Protein AF-A0A812ANA1-F1 (afdb_monomer_lite)

Radius of gyration: 35.59 Å; chains: 1; bounding box: 91×87×82 Å

Structure (mmCIF, N/CA/C/O backbone):
data_AF-A0A812ANA1-F1
#
_entry.id   AF-A0A812ANA1-F1
#
loop_
_atom_site.group_PDB
_atom_site.id
_atom_site.type_symbol
_atom_site.label_atom_id
_atom_site.label_alt_id
_atom_site.label_comp_id
_atom_site.label_asym_id
_atom_site.label_entity_id
_atom_site.label_seq_id
_atom_site.pdbx_PDB_ins_code
_atom_site.Cartn_x
_atom_site.Cartn_y
_atom_site.Cartn_z
_atom_site.occupancy
_atom_site.B_iso_or_equiv
_atom_site.auth_seq_id
_atom_site.auth_comp_id
_atom_site.auth_asym_id
_atom_site.auth_atom_id
_atom_site.pdbx_PDB_model_num
ATOM 1 N N . MET A 1 1 ? 6.387 -40.005 2.048 1.00 35.38 1 MET A N 1
ATOM 2 C CA . MET A 1 1 ? 7.205 -39.605 0.884 1.00 35.38 1 MET A CA 1
ATOM 3 C C . MET A 1 1 ? 6.317 -39.687 -0.343 1.00 35.38 1 MET A C 1
ATOM 5 O O . MET A 1 1 ? 5.895 -40.778 -0.690 1.00 35.38 1 MET A O 1
ATOM 9 N N . GLY A 1 2 ? 5.954 -38.551 -0.927 1.00 28.44 2 GLY A N 1
ATOM 10 C CA . GLY A 1 2 ? 5.079 -38.482 -2.096 1.00 28.44 2 GLY A CA 1
ATOM 11 C C . GLY A 1 2 ? 5.160 -37.073 -2.657 1.00 28.44 2 GLY A C 1
ATOM 12 O O . GLY A 1 2 ? 4.679 -36.137 -2.029 1.00 28.44 2 GLY A O 1
ATOM 13 N N . PHE A 1 3 ? 5.896 -36.936 -3.756 1.00 30.42 3 PHE A N 1
ATOM 14 C CA . PHE A 1 3 ? 6.252 -35.674 -4.390 1.00 30.42 3 PHE A CA 1
ATOM 15 C C . PHE A 1 3 ? 5.109 -35.114 -5.246 1.00 30.42 3 PHE A C 1
ATOM 17 O O . PHE A 1 3 ? 4.406 -35.847 -5.938 1.00 30.42 3 PHE A O 1
ATOM 24 N N . ASN A 1 4 ? 5.011 -33.787 -5.199 1.00 29.66 4 ASN A N 1
ATOM 25 C CA . ASN A 1 4 ? 4.239 -32.888 -6.055 1.00 29.66 4 ASN A CA 1
ATOM 26 C C . ASN A 1 4 ? 4.590 -33.031 -7.549 1.00 29.66 4 ASN A C 1
ATOM 28 O O . ASN A 1 4 ? 5.766 -33.202 -7.881 1.00 29.66 4 ASN A O 1
ATOM 32 N N . PRO A 1 5 ? 3.629 -32.742 -8.441 1.00 32.88 5 PRO A N 1
ATOM 33 C CA . PRO A 1 5 ? 3.958 -31.987 -9.645 1.00 32.88 5 PRO A CA 1
ATOM 34 C C . PRO A 1 5 ? 2.943 -30.864 -9.898 1.00 32.88 5 PRO A C 1
ATOM 36 O O . PRO A 1 5 ? 1.753 -31.123 -9.918 1.00 32.88 5 PRO A O 1
ATOM 39 N N . PHE A 1 6 ? 3.421 -29.633 -10.101 1.00 27.23 6 PHE A N 1
ATOM 40 C CA . PHE A 1 6 ? 2.981 -28.686 -11.142 1.00 27.23 6 PHE A CA 1
ATOM 41 C C . PHE A 1 6 ? 3.749 -27.366 -10.949 1.00 27.23 6 PHE A C 1
ATOM 43 O O . PHE A 1 6 ? 3.364 -26.493 -10.182 1.00 27.23 6 PHE A O 1
ATOM 50 N N . SER A 1 7 ? 4.869 -27.233 -11.660 1.00 27.91 7 SER A N 1
ATOM 51 C CA . SER A 1 7 ? 5.494 -25.946 -11.970 1.00 27.91 7 SER A CA 1
ATOM 52 C C . SER A 1 7 ? 5.917 -26.005 -13.432 1.00 27.91 7 SER A C 1
ATOM 54 O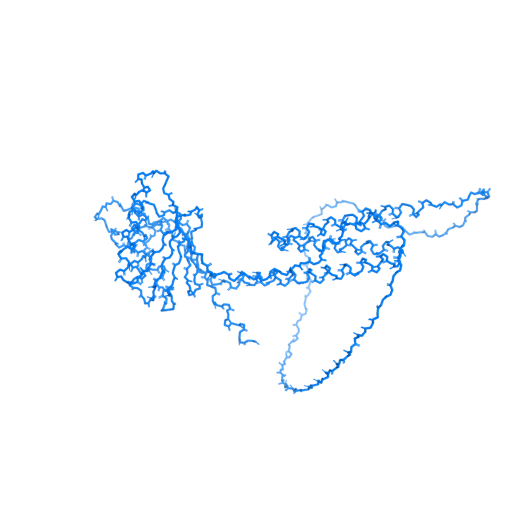 O . SER A 1 7 ? 6.816 -26.759 -13.806 1.00 27.91 7 SER A O 1
ATOM 56 N N . VAL A 1 8 ? 5.192 -25.274 -14.275 1.00 31.14 8 VAL A N 1
ATOM 57 C CA . VAL A 1 8 ? 5.532 -25.076 -15.683 1.00 31.14 8 VAL A CA 1
ATOM 58 C C . VAL A 1 8 ? 6.398 -23.823 -15.745 1.00 31.14 8 VAL A C 1
ATOM 60 O O . VAL A 1 8 ? 5.899 -22.705 -15.663 1.00 31.14 8 VAL A O 1
ATOM 63 N N . ALA A 1 9 ? 7.710 -24.022 -15.853 1.00 29.41 9 ALA A N 1
ATOM 64 C CA . ALA A 1 9 ? 8.669 -22.963 -16.138 1.00 29.41 9 ALA A CA 1
ATOM 65 C C . ALA A 1 9 ? 8.667 -22.626 -17.645 1.00 29.41 9 ALA A C 1
ATOM 67 O O . ALA A 1 9 ? 8.554 -23.536 -18.475 1.00 29.41 9 ALA A O 1
ATOM 68 N N . PRO A 1 10 ? 8.838 -21.350 -18.037 1.00 28.05 10 PRO A N 1
ATOM 69 C CA . PRO A 1 10 ? 9.041 -20.990 -19.432 1.00 28.05 10 PRO A CA 1
ATOM 70 C C . PRO A 1 10 ? 10.411 -21.494 -19.912 1.00 28.05 10 PRO A C 1
ATOM 72 O O . PRO A 1 10 ? 11.425 -21.363 -19.226 1.00 28.05 10 PRO A O 1
ATOM 75 N N . ARG A 1 11 ? 10.430 -22.094 -21.109 1.00 25.44 11 ARG A N 1
ATOM 76 C CA . ARG A 1 11 ? 11.636 -22.601 -21.776 1.00 25.44 11 ARG A CA 1
ATOM 77 C C . ARG A 1 11 ? 12.679 -21.494 -21.923 1.00 25.44 11 ARG A C 1
ATOM 79 O O . ARG A 1 11 ? 12.514 -20.581 -22.726 1.00 25.44 11 ARG A O 1
ATOM 86 N N . ILE A 1 12 ? 13.790 -21.656 -21.215 1.00 30.31 12 ILE A N 1
ATOM 87 C CA . ILE A 1 12 ? 15.050 -20.970 -21.490 1.00 30.31 12 ILE A CA 1
ATOM 88 C C . ILE A 1 12 ? 15.515 -21.424 -22.880 1.00 30.31 12 ILE A C 1
ATOM 90 O O . ILE A 1 12 ? 15.902 -22.580 -23.074 1.00 30.31 12 ILE A O 1
ATOM 94 N N . LEU A 1 13 ? 15.447 -20.526 -23.862 1.00 28.73 13 LEU A N 1
ATOM 95 C CA . LEU A 1 13 ? 16.159 -20.681 -25.127 1.00 28.73 13 LEU A CA 1
ATOM 96 C C . LEU A 1 13 ? 17.659 -20.677 -24.809 1.00 28.73 13 LEU A C 1
ATOM 98 O O . LEU A 1 13 ? 18.222 -19.654 -24.429 1.00 28.73 13 LEU A O 1
ATOM 102 N N . LYS A 1 14 ? 18.304 -21.842 -24.921 1.00 29.64 14 LYS A N 1
ATOM 103 C CA . LYS A 1 14 ? 19.765 -21.957 -24.852 1.00 29.64 14 LYS A CA 1
ATOM 104 C C . LYS A 1 14 ? 20.370 -21.127 -25.993 1.00 29.64 14 LYS A C 1
ATOM 106 O O . LYS A 1 14 ? 20.174 -21.458 -27.160 1.00 29.64 14 LYS A O 1
ATOM 111 N N . HIS A 1 15 ? 21.082 -20.054 -25.653 1.00 29.09 15 HIS A N 1
ATOM 112 C CA . HIS A 1 15 ? 21.811 -19.215 -26.606 1.00 29.09 15 HIS A CA 1
ATOM 113 C C . HIS A 1 15 ? 23.075 -19.931 -27.130 1.00 29.09 15 HIS A C 1
ATOM 115 O O . HIS A 1 15 ? 23.869 -20.414 -26.323 1.00 29.09 15 HIS A O 1
ATOM 121 N N . PRO A 1 16 ? 23.335 -19.950 -28.451 1.00 31.27 16 PRO A N 1
ATOM 122 C CA . PRO A 1 16 ? 24.547 -20.522 -29.048 1.00 31.27 16 PRO A CA 1
ATOM 123 C C . PRO A 1 16 ? 25.711 -19.505 -29.149 1.00 31.27 16 PRO A C 1
ATOM 125 O O . PRO A 1 16 ? 26.361 -19.413 -30.184 1.00 31.27 16 PRO A O 1
ATOM 128 N N . PHE A 1 17 ? 25.973 -18.700 -28.109 1.00 37.22 17 PHE A N 1
ATOM 129 C CA . PHE A 1 17 ? 26.864 -17.520 -28.209 1.00 37.22 17 PHE A CA 1
ATOM 130 C C . PHE A 1 17 ? 28.170 -17.574 -27.390 1.00 37.22 17 PHE A C 1
ATOM 132 O O . PHE A 1 17 ? 28.891 -16.582 -27.320 1.00 37.22 17 PHE A O 1
ATOM 139 N N . LEU A 1 18 ? 28.544 -18.736 -26.845 1.00 30.94 18 LEU A N 1
ATOM 140 C CA . LEU A 1 18 ? 29.802 -18.924 -26.098 1.00 30.94 18 LEU A CA 1
ATOM 141 C C . LEU A 1 18 ? 31.062 -19.125 -26.973 1.00 30.94 18 LEU A C 1
ATOM 143 O O . LEU A 1 18 ? 32.158 -19.243 -26.438 1.00 30.94 18 LEU A O 1
ATOM 147 N N . HIS A 1 19 ? 30.951 -19.101 -28.305 1.00 31.69 19 HIS A N 1
ATOM 148 C CA . HIS A 1 19 ? 32.075 -19.398 -29.212 1.00 31.69 19 HIS A CA 1
ATOM 149 C C . HIS A 1 19 ? 33.119 -18.276 -29.385 1.00 31.69 19 HIS A C 1
ATOM 151 O O . HIS A 1 19 ? 34.098 -18.457 -30.097 1.00 31.69 19 HIS A O 1
ATOM 157 N N . PHE A 1 20 ? 32.962 -17.116 -28.742 1.00 36.59 20 PHE A N 1
ATOM 158 C CA . PHE A 1 20 ? 33.882 -15.989 -28.955 1.00 36.59 20 PHE A CA 1
ATOM 159 C C . PHE A 1 20 ? 35.228 -16.108 -28.208 1.00 36.59 20 PHE A C 1
ATOM 161 O O . PHE A 1 20 ? 36.161 -15.381 -28.531 1.00 36.59 20 PHE A O 1
ATOM 168 N N . VAL A 1 21 ? 35.363 -16.984 -27.204 1.00 35.91 21 VAL A N 1
ATOM 169 C CA . VAL A 1 21 ? 36.565 -16.992 -26.339 1.00 35.91 21 VAL A CA 1
ATOM 170 C C . VAL A 1 21 ? 37.637 -17.998 -26.785 1.00 35.91 21 VAL A C 1
ATOM 172 O O . VAL A 1 21 ? 38.811 -17.773 -26.507 1.00 35.91 21 VAL A O 1
ATOM 175 N N . GLU A 1 22 ? 37.290 -19.053 -27.527 1.00 31.56 22 GLU A N 1
ATOM 176 C CA . GLU A 1 22 ? 38.250 -20.124 -27.862 1.00 31.56 22 GLU A CA 1
ATOM 177 C C . GLU A 1 22 ? 38.934 -19.976 -29.238 1.00 31.56 22 GLU A C 1
ATOM 179 O O . GLU A 1 22 ? 40.073 -20.421 -29.402 1.00 31.56 22 GLU A O 1
ATOM 184 N N . ASP A 1 23 ? 38.331 -19.267 -30.200 1.00 29.80 23 ASP A N 1
ATOM 185 C CA . ASP A 1 23 ? 38.811 -19.233 -31.598 1.00 29.80 23 ASP A CA 1
ATOM 186 C C . ASP A 1 23 ? 40.059 -18.360 -31.850 1.00 29.80 23 ASP A C 1
ATOM 188 O O . ASP A 1 23 ? 40.631 -18.385 -32.940 1.00 29.80 23 ASP A O 1
ATOM 192 N N . LEU A 1 24 ? 40.545 -17.612 -30.855 1.00 35.28 24 LEU A N 1
ATOM 193 C CA . LEU A 1 24 ? 41.748 -16.773 -30.994 1.00 35.28 24 LEU A CA 1
ATOM 194 C C . LEU A 1 24 ? 43.068 -17.512 -30.700 1.00 35.28 24 LEU A C 1
ATOM 196 O O . LEU A 1 24 ? 44.133 -16.917 -30.861 1.00 35.28 24 LEU A O 1
ATOM 200 N N . SER A 1 25 ? 43.034 -18.787 -30.286 1.00 32.22 25 SER A N 1
ATOM 201 C CA . SER A 1 25 ? 44.242 -19.508 -29.832 1.00 32.22 25 SER A CA 1
ATOM 202 C C . SER A 1 25 ? 44.665 -20.730 -30.659 1.00 32.22 25 SER A C 1
ATOM 204 O O . SER A 1 25 ? 45.761 -21.244 -30.439 1.00 32.22 25 SER A O 1
ATOM 206 N N . SER A 1 26 ? 43.883 -21.185 -31.645 1.00 31.34 26 SER A N 1
ATOM 207 C CA . SER A 1 26 ? 44.196 -22.431 -32.360 1.00 31.34 26 SER A CA 1
ATOM 208 C C . SER A 1 26 ? 44.000 -22.332 -33.873 1.00 31.34 26 SER A C 1
ATOM 210 O O . SER A 1 26 ? 42.934 -22.614 -34.407 1.00 31.34 26 SER A O 1
ATOM 212 N N . VAL A 1 27 ? 45.076 -21.994 -34.590 1.00 30.59 27 VAL A N 1
ATOM 213 C CA . VAL A 1 27 ? 45.244 -22.392 -35.995 1.00 30.59 27 VAL A CA 1
ATOM 214 C C . VAL A 1 27 ? 46.630 -23.014 -36.153 1.00 30.59 27 VAL A C 1
ATOM 216 O O . VAL A 1 27 ? 47.613 -22.350 -36.480 1.00 30.59 27 VAL A O 1
ATOM 219 N N . ARG A 1 28 ? 46.710 -24.327 -35.921 1.00 27.20 28 ARG A N 1
ATOM 220 C CA . ARG A 1 28 ? 47.729 -25.198 -36.517 1.00 27.20 28 ARG A CA 1
ATOM 221 C C . ARG A 1 28 ? 47.051 -26.450 -37.081 1.00 27.20 28 ARG A C 1
ATOM 223 O O . ARG A 1 28 ? 46.508 -27.255 -36.338 1.00 27.20 28 ARG A O 1
ATOM 230 N N . SER A 1 29 ? 47.211 -26.618 -38.395 1.00 25.42 29 SER A N 1
ATOM 231 C CA . SER A 1 29 ? 46.977 -27.814 -39.227 1.00 25.42 29 SER A CA 1
ATOM 232 C C . SER A 1 29 ? 45.539 -28.190 -39.637 1.00 25.42 29 SER A C 1
ATOM 234 O O . SER A 1 29 ? 44.576 -28.025 -38.901 1.00 25.42 29 SER A O 1
ATOM 236 N N . LEU A 1 30 ? 45.456 -28.646 -40.896 1.00 25.02 30 LEU A N 1
ATOM 237 C CA . LEU A 1 30 ? 44.294 -28.921 -41.754 1.00 25.02 30 LEU A CA 1
ATOM 238 C C . LEU A 1 30 ? 43.578 -30.253 -41.453 1.00 25.02 30 LEU A C 1
ATOM 240 O O . LEU A 1 30 ? 44.234 -31.216 -41.076 1.00 25.02 30 LEU A O 1
ATOM 244 N N . SER A 1 31 ? 42.302 -30.373 -41.849 1.00 21.52 31 SER A N 1
ATOM 245 C CA . SER A 1 31 ? 41.834 -31.458 -42.746 1.00 21.52 31 SER A CA 1
ATOM 246 C C . SER A 1 31 ? 40.427 -31.186 -43.318 1.00 21.52 31 SER A C 1
ATOM 248 O O . SER A 1 31 ? 39.591 -30.556 -42.677 1.00 21.52 31 SER A O 1
ATOM 250 N N . LEU A 1 32 ? 40.209 -31.625 -44.566 1.00 23.91 32 LEU A N 1
ATOM 251 C CA . LEU A 1 32 ? 38.959 -31.554 -45.340 1.00 23.91 32 LEU A CA 1
ATOM 252 C C . LEU A 1 32 ? 37.955 -32.647 -44.929 1.00 23.91 32 LEU A C 1
ATOM 254 O O . LEU A 1 32 ? 38.359 -33.780 -44.688 1.00 23.91 32 LEU A O 1
ATOM 258 N N . SER A 1 33 ? 36.652 -32.375 -45.076 1.00 21.59 33 SER A N 1
ATOM 259 C CA . SER A 1 33 ? 35.699 -33.327 -45.684 1.00 21.59 33 SER A CA 1
ATOM 260 C C . SER A 1 33 ? 34.400 -32.637 -46.138 1.00 21.59 33 SER A C 1
ATOM 262 O O . SER A 1 33 ? 33.913 -31.707 -45.500 1.00 21.59 33 SER A O 1
ATOM 264 N N . PHE A 1 34 ? 33.888 -33.076 -47.292 1.00 24.91 34 PHE A N 1
ATOM 265 C CA . PHE A 1 34 ? 32.614 -32.691 -47.915 1.00 24.91 34 PHE A CA 1
ATOM 266 C C . PHE A 1 34 ? 31.455 -33.531 -47.354 1.00 24.91 34 PHE A C 1
ATOM 268 O O . PHE A 1 34 ? 31.701 -34.679 -47.003 1.00 24.91 34 PHE A O 1
ATOM 275 N N . PHE A 1 35 ? 30.211 -33.028 -47.384 1.00 23.17 35 PHE A N 1
ATOM 276 C CA . PHE A 1 35 ? 29.024 -33.750 -47.891 1.00 23.17 35 PHE A CA 1
ATOM 277 C C . PHE A 1 35 ? 27.806 -32.807 -48.020 1.00 23.17 35 PHE A C 1
ATOM 279 O O . PHE A 1 35 ? 27.835 -31.670 -47.557 1.00 23.17 35 PHE A O 1
ATOM 286 N N . THR A 1 36 ? 26.791 -33.269 -48.744 1.00 24.94 36 THR A N 1
ATOM 287 C CA . THR A 1 36 ? 25.934 -32.527 -49.677 1.00 24.94 36 THR A CA 1
ATOM 288 C C . THR A 1 36 ? 24.492 -32.235 -49.210 1.00 24.94 36 THR A C 1
ATOM 290 O O . THR A 1 36 ? 23.959 -32.891 -48.324 1.00 24.94 36 THR A O 1
ATOM 293 N N . ASP A 1 37 ? 23.880 -31.289 -49.938 1.00 23.36 37 ASP A N 1
ATOM 294 C CA . ASP A 1 37 ? 22.487 -31.205 -50.422 1.00 23.36 37 ASP A CA 1
ATOM 295 C C . ASP A 1 37 ? 21.278 -30.696 -49.600 1.00 23.36 37 ASP A C 1
ATOM 297 O O . ASP A 1 37 ? 20.881 -31.209 -48.558 1.00 23.36 37 ASP A O 1
ATOM 301 N N . SER A 1 38 ? 20.568 -29.803 -50.315 1.00 25.70 38 SER A N 1
ATOM 302 C CA . SER A 1 38 ? 19.112 -29.598 -50.436 1.00 25.70 38 SER A CA 1
ATOM 303 C C . SE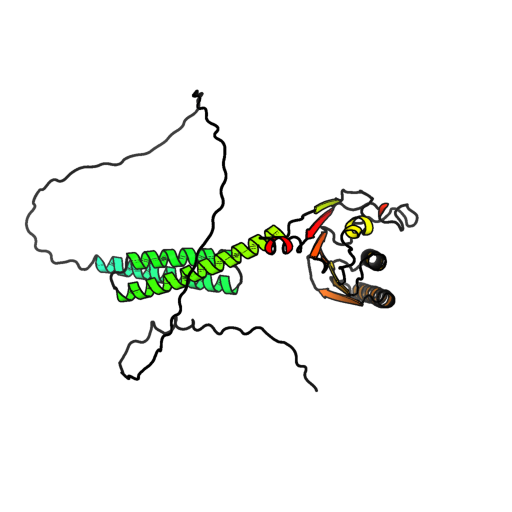R A 1 38 ? 18.421 -28.506 -49.595 1.00 25.70 38 SER A C 1
ATOM 305 O O . SER A 1 38 ? 18.104 -28.664 -48.421 1.00 25.70 38 SER A O 1
ATOM 307 N N . LEU A 1 39 ? 18.073 -27.404 -50.276 1.00 23.67 39 LEU A N 1
ATOM 308 C CA . LEU A 1 39 ? 16.955 -26.515 -49.942 1.00 23.67 39 LEU A CA 1
ATOM 309 C C . LEU A 1 39 ? 15.976 -26.508 -51.126 1.00 23.67 39 LEU A C 1
ATOM 311 O O . LEU A 1 39 ? 16.365 -26.186 -52.248 1.00 23.67 39 LEU A O 1
ATOM 315 N N . SER A 1 40 ? 14.704 -26.813 -50.866 1.00 25.84 40 SER A N 1
ATOM 316 C CA . SER A 1 40 ? 13.586 -26.569 -51.783 1.00 25.84 40 SER A CA 1
ATOM 317 C C . SER A 1 40 ? 12.829 -25.299 -51.383 1.00 25.84 40 SER A C 1
ATOM 319 O O . SER A 1 40 ? 12.412 -25.154 -50.234 1.00 25.84 40 SER A O 1
ATOM 321 N N . LEU A 1 41 ? 12.640 -24.403 -52.357 1.00 25.17 41 LEU A N 1
ATOM 322 C CA . LEU A 1 41 ? 11.787 -23.211 -52.313 1.00 25.17 41 LEU A CA 1
ATOM 323 C C . LEU A 1 41 ? 10.290 -23.555 -52.178 1.00 25.17 41 LEU A C 1
ATOM 325 O O . LEU A 1 41 ? 9.840 -24.559 -52.722 1.00 25.17 41 LEU A O 1
ATOM 329 N N . SER A 1 42 ? 9.492 -22.615 -51.654 1.00 25.17 42 SER A N 1
ATOM 330 C CA . SER A 1 42 ? 8.282 -22.158 -52.366 1.00 25.17 42 SER A CA 1
ATOM 331 C C . SER A 1 42 ? 7.827 -20.756 -51.925 1.00 25.17 42 SER A C 1
ATOM 333 O O . SER A 1 42 ? 7.872 -20.394 -50.752 1.00 25.17 42 SER A O 1
ATOM 335 N N . LEU A 1 43 ? 7.457 -19.969 -52.941 1.00 25.42 43 LEU A N 1
ATOM 336 C CA . LEU A 1 43 ? 6.865 -18.628 -52.944 1.00 25.42 43 LEU A CA 1
ATOM 337 C C . LEU A 1 43 ? 5.342 -18.683 -52.715 1.00 25.42 43 LEU A C 1
ATOM 339 O O . LEU A 1 43 ? 4.707 -19.621 -53.182 1.00 25.42 43 LEU A O 1
ATOM 343 N N . SER A 1 44 ? 4.762 -17.575 -52.233 1.00 25.38 44 SER A N 1
ATOM 344 C CA . SER A 1 44 ? 3.526 -16.955 -52.781 1.00 25.38 44 SER A CA 1
ATOM 345 C C . SER A 1 44 ? 3.284 -15.610 -52.068 1.00 25.38 44 SER A C 1
ATOM 347 O O . SER A 1 44 ? 3.197 -15.598 -50.844 1.00 25.38 44 SER A O 1
ATOM 349 N N . LEU A 1 45 ? 3.445 -14.431 -52.686 1.00 23.95 45 LEU A N 1
ATOM 350 C CA . LEU A 1 45 ? 2.578 -13.696 -53.637 1.00 23.95 45 LEU A CA 1
ATOM 351 C C . LEU A 1 45 ? 1.146 -13.384 -53.160 1.00 23.95 45 LEU A C 1
ATOM 353 O O . LEU A 1 45 ? 0.362 -14.306 -52.996 1.00 23.95 45 LEU A O 1
ATOM 357 N N . SER A 1 46 ? 0.837 -12.075 -53.084 1.00 27.28 46 SER A N 1
ATOM 358 C CA . SER A 1 46 ? -0.298 -11.330 -53.703 1.00 27.28 46 SER A CA 1
ATOM 359 C C . SER A 1 46 ? -0.809 -10.219 -52.761 1.00 27.28 46 SER A C 1
ATOM 361 O O . SER A 1 46 ? -1.115 -10.511 -51.611 1.00 27.28 46 SER A O 1
ATOM 363 N N . LEU A 1 47 ? -0.688 -8.926 -53.123 1.00 24.62 47 LEU A N 1
ATOM 364 C CA . LEU A 1 47 ? -1.721 -8.058 -53.757 1.00 24.62 47 LEU A CA 1
ATOM 365 C C . LEU A 1 47 ? -3.035 -7.997 -52.937 1.00 24.62 47 LEU A C 1
ATOM 367 O O . LEU A 1 47 ? -3.544 -9.034 -52.553 1.00 24.62 47 LEU A O 1
ATOM 371 N N . SER A 1 48 ? -3.655 -6.851 -52.626 1.00 27.73 48 SER A N 1
ATOM 372 C CA . SER A 1 48 ? -4.005 -5.716 -53.497 1.00 27.73 48 SER A CA 1
ATOM 373 C C . SER A 1 48 ? -4.653 -4.550 -52.709 1.00 27.73 48 SER A C 1
ATOM 375 O O . SER A 1 48 ? -5.199 -4.787 -51.638 1.00 27.73 48 SER A O 1
ATOM 377 N N . LEU A 1 49 ? -4.595 -3.337 -53.298 1.00 24.27 49 LEU A N 1
ATOM 378 C CA . LEU A 1 49 ? -5.618 -2.263 -53.454 1.00 24.27 49 LEU A CA 1
ATOM 379 C C . LEU A 1 49 ? -6.856 -2.265 -52.515 1.00 24.27 49 LEU A C 1
ATOM 381 O O . LEU A 1 49 ? -7.424 -3.312 -52.262 1.00 24.27 49 LEU A O 1
ATOM 385 N N . SER A 1 50 ? -7.487 -1.167 -52.080 1.00 27.02 50 SER A N 1
ATOM 386 C CA . SER A 1 50 ? -7.529 0.266 -52.443 1.00 27.02 50 SER A CA 1
ATOM 387 C C . SER A 1 50 ? -8.729 0.883 -51.687 1.00 27.02 50 SER A C 1
ATOM 389 O O . SER A 1 50 ? -9.714 0.168 -51.539 1.00 27.02 50 SER A O 1
ATOM 391 N N . LEU A 1 51 ? -8.716 2.166 -51.293 1.00 24.44 51 LEU A N 1
ATOM 392 C CA . LEU A 1 51 ? -9.710 3.202 -51.674 1.00 24.44 51 LEU A CA 1
ATOM 393 C C . LEU A 1 51 ? -9.598 4.484 -50.818 1.00 24.44 51 LEU A C 1
ATOM 395 O O . LEU A 1 51 ? -9.428 4.463 -49.606 1.00 24.44 51 LEU A O 1
ATOM 399 N N . SER A 1 52 ? -9.751 5.584 -51.547 1.00 28.45 52 SER A N 1
ATOM 400 C CA . SER A 1 52 ? -9.980 7.000 -51.230 1.00 28.45 52 SER A CA 1
ATOM 401 C C . SER A 1 52 ? -10.970 7.351 -50.108 1.00 28.45 52 SER A C 1
ATOM 403 O O . SER A 1 52 ? -11.967 6.656 -49.963 1.00 28.45 52 SER A O 1
ATOM 405 N N . LEU A 1 53 ? -10.818 8.545 -49.505 1.00 24.08 53 LEU A N 1
ATOM 406 C CA . LEU A 1 53 ? -11.828 9.626 -49.542 1.00 24.08 53 LEU A CA 1
ATOM 407 C C . LEU A 1 53 ? -11.242 10.992 -49.099 1.00 24.08 53 LEU A C 1
ATOM 409 O O . LEU A 1 53 ? -10.210 11.060 -48.439 1.00 24.08 53 LEU A O 1
ATOM 413 N N . SER A 1 54 ? -11.893 12.068 -49.541 1.00 25.77 54 SER A N 1
ATOM 414 C CA . SER A 1 54 ? -11.465 13.474 -49.593 1.00 25.77 54 SER A CA 1
ATOM 415 C C . SER A 1 54 ? -12.106 14.385 -48.525 1.00 25.77 54 SER A C 1
ATOM 417 O O . SER A 1 54 ? -13.099 13.997 -47.921 1.00 25.77 54 SER A O 1
ATOM 419 N N . LEU A 1 55 ? -11.546 15.601 -48.348 1.00 25.95 55 LEU A N 1
ATOM 420 C CA . LEU A 1 55 ? -12.156 16.961 -48.207 1.00 25.95 55 LEU A CA 1
ATOM 421 C C . LEU A 1 55 ? -11.164 17.888 -47.438 1.00 25.95 55 LEU A C 1
ATOM 423 O O . LEU A 1 55 ? -10.666 17.497 -46.392 1.00 25.95 55 LEU A O 1
ATOM 427 N N . SER A 1 56 ? -10.651 19.002 -48.002 1.00 25.94 56 SER A N 1
ATOM 428 C CA . SER A 1 56 ? -11.200 20.391 -47.994 1.00 25.94 56 SER A CA 1
ATOM 429 C C . SER A 1 56 ? -11.341 20.964 -46.560 1.00 25.94 56 SER A C 1
ATOM 431 O O . SER A 1 56 ? -11.986 20.314 -45.755 1.00 25.94 56 SER A O 1
ATOM 433 N N . THR A 1 57 ? -10.836 22.125 -46.109 1.00 27.41 57 THR A N 1
ATOM 434 C CA . THR A 1 57 ? -10.530 23.448 -46.701 1.00 27.41 57 THR A CA 1
ATOM 435 C C . THR A 1 57 ? -9.793 24.344 -45.673 1.00 27.41 57 THR A C 1
ATOM 437 O O . THR A 1 57 ? -9.906 24.114 -44.474 1.00 27.41 57 THR A O 1
ATOM 440 N N . HIS A 1 58 ? -9.197 25.438 -46.179 1.00 26.73 58 HIS A N 1
ATOM 441 C CA . HIS A 1 58 ? -8.962 26.773 -45.576 1.00 26.73 58 HIS A CA 1
ATOM 442 C C . HIS A 1 58 ? -7.525 27.233 -45.263 1.00 26.73 58 HIS A C 1
ATOM 444 O O . HIS A 1 58 ? -6.807 26.710 -44.419 1.00 26.73 58 HIS A O 1
ATOM 450 N N . SER A 1 59 ? -7.171 28.306 -45.981 1.00 25.61 59 SER A N 1
ATOM 451 C CA . SER A 1 59 ? -6.021 29.193 -45.847 1.00 25.61 59 SER A CA 1
ATOM 452 C C . SER A 1 59 ? -6.135 30.105 -44.631 1.00 25.61 59 SER A C 1
ATOM 454 O O . SER A 1 59 ? -7.234 30.580 -44.361 1.00 25.61 59 SER A O 1
ATOM 456 N N . LEU A 1 60 ? -5.002 30.509 -44.054 1.00 24.31 60 LEU A N 1
ATOM 457 C CA . LEU A 1 60 ? -4.826 31.825 -43.431 1.00 24.31 60 LEU A CA 1
ATOM 458 C C . LEU A 1 60 ? -3.351 32.252 -43.559 1.00 24.31 60 LEU A C 1
ATOM 460 O O . LEU A 1 60 ? -2.434 31.495 -43.254 1.00 24.31 60 LEU A O 1
ATOM 464 N N . THR A 1 61 ? -3.154 33.464 -44.068 1.00 25.47 61 THR A N 1
ATOM 465 C CA . THR A 1 61 ? -1.879 34.153 -44.330 1.00 25.47 61 THR A CA 1
ATOM 466 C C . THR A 1 61 ? -1.651 35.319 -43.359 1.00 25.47 61 THR A C 1
ATOM 468 O O . THR A 1 61 ? -2.623 35.864 -42.842 1.00 25.47 61 THR A O 1
ATOM 471 N N . LEU A 1 62 ? -0.385 35.784 -43.309 1.00 23.06 62 LEU A N 1
ATOM 472 C CA . LEU A 1 62 ? 0.178 37.045 -42.754 1.00 23.06 62 LEU A CA 1
ATOM 473 C C . LEU A 1 62 ? 0.597 36.973 -41.265 1.00 23.06 62 LEU A C 1
ATOM 475 O O . LEU A 1 62 ? -0.077 36.343 -40.470 1.00 23.06 62 LEU A O 1
ATOM 479 N N . ARG A 1 63 ? 1.689 37.595 -40.785 1.00 23.62 63 ARG A N 1
ATOM 480 C CA . ARG A 1 63 ? 2.495 38.733 -41.274 1.00 23.62 63 ARG A CA 1
ATOM 481 C C . ARG A 1 63 ? 3.831 38.797 -40.502 1.00 23.62 63 ARG A C 1
ATOM 483 O O . ARG A 1 63 ? 3.853 38.490 -39.315 1.00 23.62 63 ARG A O 1
ATOM 490 N N . MET A 1 64 ? 4.906 39.274 -41.137 1.00 25.17 64 MET A N 1
ATOM 491 C CA . MET A 1 64 ? 6.126 39.747 -40.459 1.00 25.17 64 MET A CA 1
ATOM 492 C C . MET A 1 64 ? 5.994 41.216 -40.029 1.00 25.17 64 MET A C 1
ATOM 494 O O . MET A 1 64 ? 5.395 42.004 -40.758 1.00 25.17 64 MET A O 1
ATOM 498 N N . HIS A 1 65 ? 6.640 41.588 -38.918 1.00 26.73 65 HIS A N 1
ATOM 499 C CA . HIS A 1 65 ? 7.149 42.941 -38.660 1.00 26.73 65 HIS A CA 1
ATOM 500 C C . HIS A 1 65 ? 8.422 42.896 -37.793 1.00 26.73 65 HIS A C 1
ATOM 502 O O . HIS A 1 65 ? 8.697 41.922 -37.099 1.00 26.73 65 HIS A O 1
ATOM 508 N N . SER A 1 66 ? 9.218 43.951 -37.926 1.00 25.05 66 SER A N 1
ATOM 509 C CA . SER A 1 66 ? 10.655 44.091 -37.680 1.00 25.05 66 SER A CA 1
ATOM 510 C C . SER A 1 66 ? 11.042 44.842 -36.390 1.00 25.05 66 SER A C 1
ATOM 512 O O . SER A 1 66 ? 10.354 45.788 -36.031 1.00 25.05 66 SER A O 1
ATOM 514 N N . LEU A 1 67 ? 12.229 44.496 -35.853 1.00 25.34 67 LEU A N 1
ATOM 515 C CA . LEU A 1 67 ? 13.302 45.326 -35.237 1.00 25.34 67 LEU A CA 1
ATOM 516 C C . LEU A 1 67 ? 13.015 46.262 -34.032 1.00 25.34 67 LEU A C 1
ATOM 518 O O . LEU A 1 67 ? 12.320 47.254 -34.189 1.00 25.34 67 LEU A O 1
ATOM 522 N N . SER A 1 68 ? 13.747 46.085 -32.911 1.00 25.52 68 SER A N 1
ATOM 523 C CA . SER A 1 68 ? 14.916 46.929 -32.528 1.00 25.52 68 SER A CA 1
ATOM 524 C C . SER A 1 68 ? 15.562 46.549 -31.171 1.00 25.52 68 SER A C 1
ATOM 526 O O . SER A 1 68 ? 14.875 46.136 -30.243 1.00 25.52 68 SER A O 1
ATOM 528 N N . LEU A 1 69 ? 16.889 46.742 -31.102 1.00 24.84 69 LEU A N 1
ATOM 529 C CA . LEU A 1 69 ? 17.886 46.544 -30.028 1.00 24.84 69 LEU A CA 1
ATOM 530 C C . LEU A 1 69 ? 17.692 47.384 -28.746 1.00 24.84 69 LEU A C 1
ATOM 532 O O . LEU A 1 69 ? 17.239 48.511 -28.885 1.00 24.84 69 LEU A O 1
ATOM 536 N N . ILE A 1 70 ? 18.267 46.933 -27.603 1.00 26.42 70 ILE A N 1
ATOM 537 C CA . ILE A 1 70 ? 19.266 47.671 -26.768 1.00 26.42 70 ILE A CA 1
ATOM 538 C C . ILE A 1 70 ? 20.258 46.678 -26.092 1.00 26.42 70 ILE A C 1
ATOM 540 O O . ILE A 1 70 ? 19.852 45.644 -25.569 1.00 26.42 70 ILE A O 1
ATOM 544 N N . ALA A 1 71 ? 21.558 47.018 -26.132 1.00 24.30 71 ALA A N 1
ATOM 545 C CA . ALA A 1 71 ? 22.749 46.344 -25.572 1.00 24.30 71 ALA A CA 1
ATOM 546 C C . ALA A 1 71 ? 22.987 46.645 -24.067 1.00 24.30 71 ALA A C 1
ATOM 548 O O . ALA A 1 71 ? 22.485 47.648 -23.570 1.00 24.30 71 ALA A O 1
ATOM 549 N N . HIS A 1 72 ? 23.708 45.827 -23.286 1.00 25.25 72 HIS A N 1
ATOM 550 C CA . HIS A 1 72 ? 25.163 45.832 -22.964 1.00 25.25 72 HIS A CA 1
ATOM 551 C C . HIS A 1 72 ? 25.397 44.617 -22.013 1.00 25.25 72 HIS A C 1
ATOM 553 O O . HIS A 1 72 ? 24.460 44.243 -21.319 1.00 25.25 72 HIS A O 1
ATOM 559 N N . SER A 1 73 ? 26.528 43.908 -21.896 1.00 24.83 73 SER A N 1
ATOM 560 C CA . SER A 1 73 ? 27.944 44.307 -21.857 1.00 24.83 73 SER A CA 1
ATOM 561 C C . SER A 1 73 ? 28.893 43.108 -22.095 1.00 24.83 73 SER A C 1
ATOM 563 O O . SER A 1 73 ? 28.618 41.990 -21.663 1.00 24.83 73 SER A O 1
ATOM 565 N N . LEU A 1 74 ? 30.027 43.394 -22.745 1.00 24.64 74 LEU A N 1
ATOM 566 C CA . LEU A 1 74 ? 31.144 42.521 -23.143 1.00 24.64 74 LEU A CA 1
ATOM 567 C C . LEU A 1 74 ? 32.120 42.120 -22.018 1.00 24.64 74 LEU A C 1
ATOM 569 O O . LEU A 1 74 ? 32.360 42.914 -21.113 1.00 24.64 74 LEU A O 1
ATOM 573 N N . SER A 1 75 ? 32.818 40.986 -22.202 1.00 25.39 75 SER A N 1
ATOM 574 C CA . SER A 1 75 ? 34.307 40.831 -22.241 1.00 25.39 75 SER A CA 1
ATOM 575 C C . SER A 1 75 ? 34.650 39.341 -22.507 1.00 25.39 75 SER A C 1
ATOM 577 O O . SER A 1 75 ? 34.393 38.505 -21.654 1.00 25.39 75 SER A O 1
ATOM 579 N N . VAL A 1 76 ? 34.893 38.888 -23.752 1.00 27.84 76 VAL A N 1
ATOM 580 C CA . VAL A 1 76 ? 36.160 38.846 -24.545 1.00 27.84 76 VAL A CA 1
ATOM 581 C C . VAL A 1 76 ? 37.270 38.046 -23.825 1.00 27.84 76 VAL A C 1
ATOM 583 O O . VAL A 1 76 ? 37.582 38.345 -22.681 1.00 27.84 76 VAL A O 1
ATOM 586 N N . LEU A 1 77 ? 37.825 36.965 -24.399 1.00 25.83 77 LEU A N 1
ATOM 587 C CA . LEU A 1 77 ? 39.069 36.868 -25.212 1.00 25.83 77 LEU A CA 1
ATOM 588 C C . LEU A 1 77 ? 39.357 35.344 -25.388 1.00 25.83 77 LEU A C 1
ATOM 590 O O . LEU A 1 77 ? 39.040 34.596 -24.472 1.00 25.83 77 LEU A O 1
ATOM 594 N N . PHE A 1 78 ? 39.942 34.735 -26.428 1.00 24.31 78 PHE A N 1
ATOM 595 C CA . PHE A 1 78 ? 40.673 35.129 -27.638 1.00 24.31 78 PHE A CA 1
ATOM 596 C C . PHE A 1 78 ? 40.671 33.886 -28.587 1.00 24.31 78 PHE A C 1
ATOM 598 O O . PHE A 1 78 ? 40.985 32.780 -28.155 1.00 24.31 78 PHE A O 1
ATOM 605 N N . LEU A 1 79 ? 40.324 34.069 -29.865 1.00 30.23 79 LEU A N 1
ATOM 606 C CA . LEU A 1 79 ? 40.706 33.249 -31.046 1.00 30.23 79 LEU A CA 1
ATOM 607 C C . LEU A 1 79 ? 41.983 33.897 -31.637 1.00 30.23 79 LEU A C 1
ATOM 609 O O . LEU A 1 79 ? 42.146 35.084 -31.357 1.00 30.23 79 LEU A O 1
ATOM 613 N N . PRO A 1 80 ? 42.840 33.292 -32.500 1.00 36.19 80 PRO A N 1
ATOM 614 C CA . PRO A 1 80 ? 42.431 32.782 -33.825 1.00 36.19 80 PRO A CA 1
ATOM 615 C C . PRO A 1 80 ? 43.419 31.706 -34.388 1.00 36.19 80 PRO A C 1
ATOM 617 O O . PRO A 1 80 ? 44.196 31.156 -33.622 1.00 36.19 80 PRO A O 1
ATOM 620 N N . THR A 1 81 ? 43.511 31.252 -35.645 1.00 28.61 81 THR A N 1
ATOM 621 C CA . THR A 1 81 ? 43.067 31.662 -36.994 1.00 28.61 81 THR A CA 1
ATOM 622 C C . THR A 1 81 ? 43.333 30.476 -37.938 1.00 28.61 81 THR A C 1
ATOM 624 O O . THR A 1 81 ? 44.303 29.744 -37.754 1.00 28.61 81 THR A O 1
ATOM 627 N N . HIS A 1 82 ? 42.543 30.359 -39.006 1.00 31.50 82 HIS A N 1
ATOM 628 C CA . HIS A 1 82 ? 42.894 29.630 -40.231 1.00 31.50 82 HIS A CA 1
ATOM 629 C C . HIS A 1 82 ? 44.013 30.368 -40.995 1.00 31.50 82 HIS A C 1
ATOM 631 O O . HIS A 1 82 ? 43.947 31.591 -41.106 1.00 31.50 82 HIS A O 1
ATOM 637 N N . ILE A 1 83 ? 44.964 29.644 -41.602 1.00 26.34 83 ILE A N 1
ATOM 638 C CA . ILE A 1 83 ? 45.813 30.149 -42.698 1.00 26.34 83 ILE A CA 1
ATOM 639 C C . ILE A 1 83 ? 45.840 29.120 -43.836 1.00 26.34 83 ILE A C 1
ATOM 641 O O . ILE A 1 83 ? 45.905 27.913 -43.617 1.00 26.34 83 ILE A O 1
ATOM 645 N N . HIS A 1 84 ? 45.761 29.655 -45.049 1.00 26.41 84 HIS A N 1
ATOM 646 C CA . HIS A 1 84 ? 45.854 29.038 -46.368 1.00 26.41 84 HIS A CA 1
ATOM 647 C C . HIS A 1 84 ? 47.160 29.556 -47.004 1.00 26.41 84 HIS A C 1
ATOM 649 O O . HIS A 1 84 ? 47.373 30.753 -46.872 1.00 26.41 84 HIS A O 1
ATOM 655 N N . ILE A 1 85 ? 47.994 28.728 -47.660 1.00 25.05 85 ILE A N 1
ATOM 656 C CA . ILE A 1 85 ? 49.076 29.054 -48.646 1.00 25.05 85 ILE A CA 1
ATOM 657 C C . ILE A 1 85 ? 49.613 27.688 -49.151 1.00 25.05 85 ILE A C 1
ATOM 659 O O . ILE A 1 85 ? 49.907 26.824 -48.332 1.00 25.05 85 ILE A O 1
ATOM 663 N N . SER A 1 86 ? 49.388 27.293 -50.411 1.00 22.09 86 SER A N 1
ATOM 664 C CA . SER A 1 86 ? 50.170 27.490 -51.658 1.00 22.09 86 SER A CA 1
ATOM 665 C C . SER A 1 86 ? 51.479 26.691 -51.771 1.00 22.09 86 SER A C 1
ATOM 667 O O . SER A 1 86 ? 52.252 26.570 -50.829 1.00 22.09 86 SER A O 1
ATOM 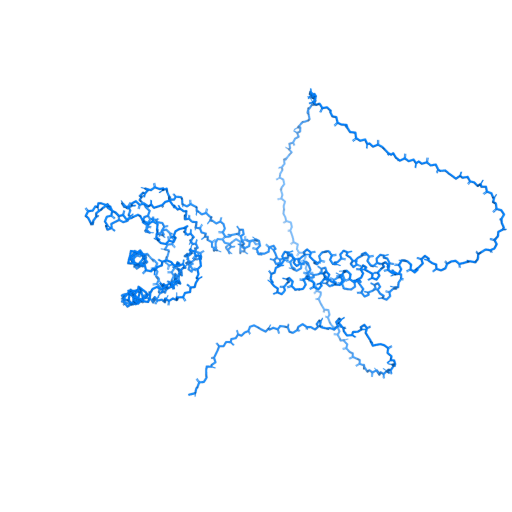669 N N . TRP A 1 87 ? 51.666 26.122 -52.966 1.00 30.55 87 TRP A N 1
ATOM 670 C CA . TRP A 1 87 ? 52.823 25.353 -53.417 1.00 30.55 87 TRP A CA 1
ATOM 671 C C . TRP A 1 87 ? 54.023 26.265 -53.680 1.00 30.55 87 TRP A C 1
ATOM 673 O O . TRP A 1 87 ? 53.835 27.304 -54.303 1.00 30.55 87 TRP A O 1
ATOM 683 N N . ASP A 1 88 ? 55.222 25.805 -53.318 1.00 25.00 88 ASP A N 1
ATOM 684 C CA . ASP A 1 88 ? 56.457 26.133 -54.030 1.00 25.00 88 ASP A CA 1
ATOM 685 C C . ASP A 1 88 ? 57.427 24.943 -54.019 1.00 25.00 88 ASP A C 1
ATOM 687 O O . ASP A 1 88 ? 57.607 24.244 -53.019 1.00 25.00 88 ASP A O 1
ATOM 691 N N . ASN A 1 89 ? 58.000 24.709 -55.197 1.00 31.16 89 ASN A N 1
ATOM 692 C CA . ASN A 1 89 ? 59.084 23.781 -55.479 1.00 31.16 89 ASN A CA 1
ATOM 693 C C . ASN A 1 89 ? 60.407 24.430 -55.069 1.00 31.16 89 ASN A C 1
ATOM 695 O O . ASN A 1 89 ? 60.719 25.501 -55.573 1.00 31.16 89 ASN A O 1
ATOM 699 N N . GLU A 1 90 ? 61.258 23.712 -54.338 1.00 26.70 90 GLU A N 1
ATOM 700 C CA . GLU A 1 90 ? 62.699 23.822 -54.564 1.00 26.70 90 GLU A CA 1
ATOM 701 C C . GLU A 1 90 ? 63.427 22.526 -54.199 1.00 26.70 90 GLU A C 1
ATOM 703 O O . GLU A 1 90 ? 63.152 21.854 -53.205 1.00 26.70 90 GLU A O 1
ATOM 708 N N . GLN A 1 91 ? 64.322 22.141 -55.103 1.00 31.88 91 GLN A N 1
ATOM 709 C CA . GLN A 1 91 ? 65.094 20.912 -55.082 1.00 31.88 91 GLN A CA 1
ATOM 710 C C . GLN A 1 91 ? 66.199 20.982 -54.026 1.00 31.88 91 GLN A C 1
ATOM 712 O O . GLN A 1 91 ? 66.934 21.963 -53.964 1.00 31.88 91 GLN A O 1
ATOM 717 N N . CYS A 1 92 ? 66.448 19.879 -53.316 1.00 25.20 92 CYS A N 1
ATOM 718 C CA . CYS A 1 92 ? 67.802 19.602 -52.849 1.00 25.20 92 CYS A CA 1
ATOM 719 C C . CYS A 1 92 ? 68.140 18.106 -52.911 1.00 25.20 92 CYS A C 1
ATOM 721 O O . CYS A 1 92 ? 67.604 17.269 -52.192 1.00 25.20 92 CYS A O 1
ATOM 723 N N . SER A 1 93 ? 69.034 17.832 -53.860 1.00 32.69 93 SER A N 1
ATOM 724 C CA . SER A 1 93 ? 69.991 16.736 -54.010 1.00 32.69 93 SER A CA 1
ATOM 725 C C . SER A 1 93 ? 69.874 15.474 -53.130 1.00 32.69 93 SER A C 1
ATOM 727 O O . SER A 1 93 ? 70.194 15.429 -51.948 1.00 32.69 93 SER A O 1
ATOM 729 N N . ASN A 1 94 ? 69.557 14.378 -53.819 1.00 39.88 94 ASN A N 1
ATOM 730 C CA . ASN A 1 94 ? 70.345 13.144 -53.862 1.00 39.88 94 ASN A CA 1
ATOM 731 C C . ASN A 1 94 ? 70.994 12.662 -52.542 1.00 39.88 94 ASN A C 1
ATOM 733 O O . ASN A 1 94 ? 72.205 12.774 -52.360 1.00 39.88 94 ASN A O 1
ATOM 737 N N . ARG A 1 95 ? 70.221 11.972 -51.692 1.00 30.61 95 ARG A N 1
ATOM 738 C CA . ARG A 1 95 ? 70.712 10.780 -50.975 1.00 30.61 95 ARG A CA 1
ATOM 739 C C . ARG A 1 95 ? 69.656 9.684 -50.985 1.00 30.61 95 ARG A C 1
ATOM 741 O O . ARG A 1 95 ? 68.541 9.836 -50.499 1.00 30.61 95 ARG A O 1
ATOM 748 N N . ARG A 1 96 ? 70.056 8.560 -51.564 1.00 39.91 96 ARG A N 1
ATOM 749 C CA . ARG A 1 96 ? 69.356 7.281 -51.596 1.00 39.91 96 ARG A CA 1
ATOM 750 C C . ARG A 1 96 ? 69.118 6.806 -50.152 1.00 39.91 96 ARG A C 1
ATOM 752 O O . ARG A 1 96 ? 70.058 6.346 -49.517 1.00 39.91 96 ARG A O 1
ATOM 759 N N . CYS A 1 97 ? 67.884 6.891 -49.656 1.00 29.47 97 CYS A N 1
ATOM 760 C CA . CYS A 1 97 ? 67.445 6.176 -48.456 1.00 29.47 97 CYS A CA 1
ATOM 761 C C . CYS A 1 97 ? 66.144 5.426 -48.754 1.00 29.47 97 CYS A C 1
ATOM 763 O O . CYS A 1 97 ? 65.129 5.990 -49.151 1.00 29.47 97 CYS A O 1
ATOM 765 N N . THR A 1 98 ? 66.249 4.116 -48.612 1.00 36.56 98 THR A N 1
ATOM 766 C CA . THR A 1 98 ? 65.261 3.076 -48.868 1.00 36.56 98 THR A CA 1
ATOM 767 C C . THR A 1 98 ? 63.975 3.238 -48.051 1.00 36.56 98 THR A C 1
ATOM 769 O O . THR A 1 98 ? 64.019 3.547 -46.864 1.00 36.56 98 THR A O 1
ATOM 772 N N . TYR A 1 99 ? 62.848 2.972 -48.718 1.00 35.09 99 TYR A N 1
ATOM 773 C CA . TYR A 1 99 ? 61.567 2.450 -48.217 1.00 35.09 99 TYR A CA 1
ATOM 774 C C . TYR A 1 99 ? 61.457 2.256 -46.683 1.00 35.09 99 TYR A C 1
ATOM 776 O O . TYR A 1 99 ? 62.094 1.369 -46.115 1.00 35.09 99 TYR A O 1
ATOM 784 N N . ARG A 1 100 ? 60.599 3.043 -46.011 1.00 36.50 100 ARG A N 1
ATOM 785 C CA . ARG A 1 100 ? 60.212 2.853 -44.596 1.00 36.50 100 ARG A CA 1
ATOM 786 C C . ARG A 1 100 ? 58.903 2.045 -44.507 1.00 36.50 100 ARG A C 1
ATOM 788 O O . ARG A 1 100 ? 57.863 2.584 -44.877 1.00 36.50 100 ARG A O 1
ATOM 795 N N . PRO A 1 101 ? 58.886 0.835 -43.918 1.00 41.06 101 PRO A N 1
ATOM 796 C CA . PRO A 1 101 ? 57.658 0.105 -43.587 1.00 41.06 101 PRO A CA 1
ATOM 797 C C . PRO A 1 101 ? 57.073 0.512 -42.214 1.00 41.06 101 PRO A C 1
ATOM 799 O O . PRO A 1 101 ? 56.424 -0.288 -41.552 1.00 41.06 101 PRO A O 1
ATOM 802 N N . HIS A 1 102 ? 57.302 1.748 -41.752 1.00 37.84 102 HIS A N 1
ATOM 803 C CA . HIS A 1 102 ? 57.012 2.145 -40.364 1.00 37.84 102 HIS A CA 1
ATOM 804 C C . HIS A 1 102 ? 55.638 2.819 -40.159 1.00 37.84 102 HIS A C 1
ATOM 806 O O . HIS A 1 102 ? 55.240 3.031 -39.016 1.00 37.84 102 HIS A O 1
ATOM 812 N N . LEU A 1 103 ? 54.909 3.143 -41.239 1.00 38.62 103 LEU A N 1
ATOM 813 C CA . LEU A 1 103 ? 53.573 3.765 -41.169 1.00 38.62 103 LEU A CA 1
ATOM 814 C C . LEU A 1 103 ? 52.434 2.736 -41.033 1.00 38.62 103 LEU A C 1
ATOM 816 O O . LEU A 1 103 ? 51.435 2.994 -40.372 1.00 38.62 103 LEU A O 1
ATOM 820 N N . ASN A 1 104 ? 52.595 1.542 -41.610 1.00 42.09 104 ASN A N 1
ATOM 821 C CA . ASN A 1 104 ? 51.576 0.487 -41.527 1.00 42.09 104 ASN A CA 1
ATOM 822 C C . ASN A 1 104 ? 51.566 -0.208 -40.157 1.00 42.09 104 ASN A C 1
ATOM 824 O O . ASN A 1 104 ? 50.541 -0.744 -39.746 1.00 42.09 104 ASN A O 1
ATOM 828 N N . GLN A 1 105 ? 52.687 -0.178 -39.430 1.00 44.78 105 GLN A N 1
ATOM 829 C CA . GLN A 1 105 ? 52.815 -0.839 -38.131 1.00 44.78 105 GLN A CA 1
ATOM 830 C C . GLN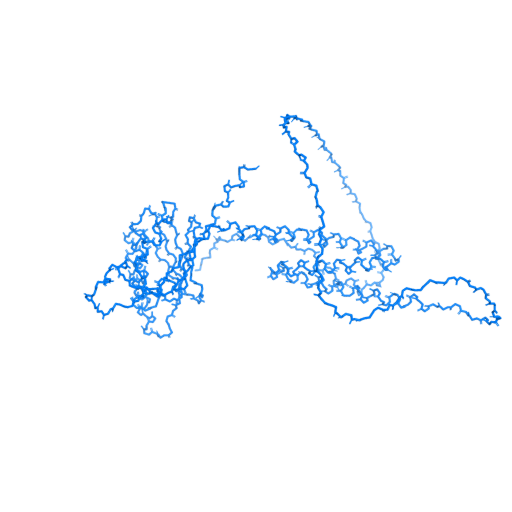 A 1 105 ? 52.174 -0.027 -36.992 1.00 44.78 105 GLN A C 1
ATOM 832 O O . GLN A 1 105 ? 51.622 -0.609 -36.063 1.00 44.78 105 GLN A O 1
ATOM 837 N N . THR A 1 106 ? 52.165 1.307 -37.093 1.00 50.78 106 THR A N 1
ATOM 838 C CA . THR A 1 106 ? 51.475 2.199 -36.145 1.00 50.78 106 THR A CA 1
ATOM 839 C C . THR A 1 106 ? 49.961 2.207 -36.349 1.00 50.78 106 THR A C 1
ATOM 841 O O . THR A 1 106 ? 49.226 2.233 -35.368 1.00 50.78 106 THR A O 1
ATOM 844 N N . MET A 1 107 ? 49.482 2.114 -37.595 1.00 49.16 107 MET A N 1
ATOM 845 C CA . MET A 1 107 ? 48.045 2.001 -37.878 1.00 49.16 107 MET A CA 1
ATOM 846 C C . MET A 1 107 ? 47.468 0.638 -37.470 1.00 49.16 107 MET A C 1
ATOM 848 O O . MET A 1 107 ? 46.384 0.603 -36.898 1.00 49.16 107 MET A O 1
ATOM 852 N N . ALA A 1 108 ? 48.200 -0.463 -37.681 1.00 52.91 108 ALA A N 1
ATOM 853 C CA . ALA A 1 108 ? 47.766 -1.800 -37.261 1.00 52.91 108 ALA A CA 1
ATOM 854 C C . ALA A 1 108 ? 47.706 -1.957 -35.726 1.00 52.91 108 ALA A C 1
ATOM 856 O O . ALA A 1 108 ? 46.731 -2.476 -35.191 1.00 52.91 108 ALA A O 1
ATOM 857 N N . ALA A 1 109 ? 48.698 -1.432 -34.996 1.00 58.00 109 ALA A N 1
ATOM 858 C CA . ALA A 1 109 ? 48.679 -1.439 -33.529 1.00 58.00 109 ALA A CA 1
ATOM 859 C C . ALA A 1 109 ? 47.551 -0.562 -32.947 1.00 58.00 109 ALA A C 1
ATOM 861 O O . ALA A 1 109 ? 47.003 -0.859 -31.886 1.00 58.00 109 ALA A O 1
ATOM 862 N N . MET A 1 110 ? 47.182 0.511 -33.653 1.00 59.78 110 MET A N 1
ATOM 863 C CA . MET A 1 110 ? 46.082 1.395 -33.271 1.00 59.78 110 MET A CA 1
ATOM 864 C C . MET A 1 110 ? 44.709 0.746 -33.511 1.00 59.78 110 MET A C 1
ATOM 866 O O . MET A 1 110 ? 43.799 0.955 -32.712 1.00 59.78 110 MET A O 1
ATOM 870 N N . THR A 1 111 ? 44.550 -0.085 -34.549 1.00 66.50 111 THR A N 1
ATOM 871 C CA . THR A 1 111 ? 43.300 -0.829 -34.787 1.00 66.50 111 THR A CA 1
ATOM 872 C C . THR A 1 111 ? 43.058 -1.936 -33.765 1.00 66.50 111 THR A C 1
ATOM 874 O O . THR A 1 111 ? 41.917 -2.115 -33.342 1.00 66.50 111 THR A O 1
ATOM 877 N N . ASP A 1 112 ? 44.115 -2.608 -33.301 1.00 73.50 112 ASP A N 1
ATOM 878 C CA . ASP A 1 112 ? 44.007 -3.711 -32.334 1.00 73.50 112 ASP A CA 1
ATOM 879 C C . ASP A 1 112 ? 43.557 -3.218 -30.940 1.00 73.50 112 ASP A C 1
ATOM 881 O O . ASP A 1 112 ? 42.780 -3.878 -30.247 1.00 73.50 112 ASP A O 1
ATOM 885 N N . GLY A 1 113 ? 43.983 -2.015 -30.533 1.00 81.19 113 GLY A N 1
ATOM 886 C CA . GLY A 1 113 ? 43.542 -1.399 -29.274 1.00 81.19 113 GLY A CA 1
ATOM 887 C C . GLY A 1 113 ? 42.068 -0.971 -29.285 1.00 81.19 113 GLY A C 1
ATOM 888 O O . GLY A 1 113 ? 41.359 -1.115 -28.282 1.00 81.19 113 GLY A O 1
ATOM 889 N N . ILE A 1 114 ? 41.585 -0.478 -30.429 1.00 81.94 114 ILE A N 1
ATOM 890 C CA . ILE A 1 114 ? 40.176 -0.096 -30.609 1.00 81.94 114 ILE A CA 1
ATOM 891 C C . ILE A 1 114 ? 39.296 -1.354 -30.669 1.00 81.94 114 ILE A C 1
ATOM 893 O O . ILE A 1 114 ? 38.217 -1.369 -30.077 1.00 81.94 114 ILE A O 1
ATOM 897 N N . GLU A 1 115 ? 39.775 -2.433 -31.295 1.00 85.31 115 GLU A N 1
ATOM 898 C CA . GLU A 1 115 ? 39.095 -3.734 -31.329 1.00 85.31 115 GLU A CA 1
ATOM 899 C C . GLU A 1 115 ? 38.877 -4.302 -29.919 1.00 85.31 115 GLU A C 1
ATOM 901 O O . GLU A 1 115 ? 37.749 -4.637 -29.548 1.00 85.31 115 GLU A O 1
ATOM 906 N N . LEU A 1 116 ? 39.927 -4.336 -29.092 1.00 87.25 116 LEU A N 1
ATOM 907 C CA . LEU A 1 116 ? 39.827 -4.814 -27.711 1.00 87.25 116 LEU A CA 1
ATOM 908 C C . LEU A 1 116 ? 38.853 -3.967 -26.877 1.00 87.25 116 LEU A C 1
ATOM 910 O O . LEU A 1 116 ? 38.080 -4.495 -26.072 1.00 87.25 116 LEU A O 1
ATOM 914 N N . SER A 1 117 ? 38.863 -2.652 -27.096 1.00 89.75 117 SER A N 1
ATOM 915 C CA . SER A 1 117 ? 37.948 -1.723 -26.432 1.00 89.75 117 SER A CA 1
ATOM 916 C C . SER A 1 117 ? 36.492 -1.994 -26.824 1.00 89.75 117 SER A C 1
ATOM 918 O O . SER A 1 117 ? 35.635 -2.092 -25.945 1.00 89.75 117 SER A O 1
ATOM 920 N N . ALA A 1 118 ? 36.217 -2.211 -28.116 1.00 89.62 118 ALA A N 1
ATOM 921 C CA . ALA A 1 118 ? 34.884 -2.553 -28.613 1.00 89.62 118 ALA A CA 1
ATOM 922 C C . ALA A 1 118 ? 34.356 -3.853 -27.983 1.00 89.62 118 ALA A C 1
ATOM 924 O O . ALA A 1 118 ? 33.218 -3.911 -27.512 1.00 89.62 118 ALA A O 1
ATOM 925 N N . ILE A 1 119 ? 35.204 -4.884 -27.905 1.00 89.62 119 ILE A N 1
ATOM 926 C CA . ILE A 1 119 ? 34.865 -6.178 -27.299 1.00 89.62 119 ILE A CA 1
ATOM 927 C C . ILE A 1 119 ? 34.492 -6.016 -25.823 1.00 89.62 119 ILE A C 1
ATOM 929 O O . ILE A 1 119 ? 33.489 -6.570 -25.372 1.00 89.62 119 ILE A O 1
ATOM 933 N N . ASN A 1 120 ? 35.286 -5.263 -25.061 1.00 92.75 120 ASN A N 1
ATOM 934 C CA . ASN A 1 120 ? 35.038 -5.070 -23.634 1.00 92.75 120 ASN A CA 1
ATOM 935 C C . ASN A 1 120 ? 33.728 -4.316 -23.383 1.00 92.75 120 ASN A C 1
ATOM 937 O O . ASN A 1 120 ? 32.951 -4.715 -22.517 1.00 92.75 120 ASN A O 1
ATOM 941 N N . VAL A 1 121 ? 33.445 -3.274 -24.168 1.00 93.44 121 VAL A N 1
ATOM 942 C CA . VAL A 1 121 ? 32.201 -2.500 -24.054 1.00 93.44 121 VAL A CA 1
ATOM 943 C C . VAL A 1 121 ? 30.974 -3.365 -24.374 1.00 93.44 121 VAL A C 1
ATOM 945 O O . VAL A 1 121 ? 30.001 -3.342 -23.621 1.00 93.44 121 VAL A O 1
ATOM 948 N N . LEU A 1 122 ? 31.043 -4.209 -25.408 1.00 92.88 122 LEU A N 1
ATOM 949 C CA . LEU A 1 122 ? 29.952 -5.123 -25.771 1.00 92.88 122 LEU A CA 1
ATOM 950 C C . LEU A 1 122 ? 29.749 -6.251 -24.750 1.00 92.88 122 LEU A C 1
ATOM 952 O O . LEU A 1 122 ? 28.612 -6.628 -24.470 1.00 92.88 122 LEU A O 1
ATOM 956 N N . LYS A 1 123 ? 30.822 -6.755 -24.127 1.00 94.62 123 LYS A N 1
ATOM 957 C CA . LYS A 1 123 ? 30.713 -7.701 -23.002 1.00 94.62 123 LYS A CA 1
ATOM 958 C C . LYS A 1 123 ? 29.988 -7.082 -21.805 1.00 94.62 123 LYS A C 1
ATOM 960 O O . LYS A 1 123 ? 29.150 -7.745 -21.198 1.00 94.62 123 LYS A O 1
ATOM 965 N N . ARG A 1 124 ? 30.265 -5.812 -21.483 1.00 94.25 124 ARG A N 1
ATOM 966 C CA . ARG A 1 124 ? 29.510 -5.092 -20.440 1.00 94.25 124 ARG A CA 1
ATOM 967 C C . ARG A 1 124 ? 28.040 -4.929 -20.817 1.00 94.25 124 ARG A C 1
ATOM 969 O O . ARG A 1 124 ? 27.195 -5.095 -19.948 1.00 94.25 124 ARG A O 1
ATOM 976 N N . ALA A 1 125 ? 27.735 -4.647 -22.086 1.00 93.19 125 ALA A N 1
ATOM 977 C CA . ALA A 1 125 ? 26.354 -4.508 -22.554 1.00 93.19 125 ALA A CA 1
ATOM 978 C C . ALA A 1 125 ? 25.522 -5.767 -22.256 1.00 93.19 125 ALA A C 1
ATOM 980 O O . ALA A 1 125 ? 24.426 -5.663 -21.712 1.00 93.19 125 ALA A O 1
ATOM 981 N N . ILE A 1 126 ? 26.088 -6.951 -22.521 1.00 93.38 126 ILE A N 1
ATOM 982 C CA . ILE A 1 126 ? 25.446 -8.243 -22.229 1.00 93.38 126 ILE A CA 1
ATOM 983 C C . ILE A 1 126 ? 25.249 -8.432 -20.718 1.00 93.38 126 ILE A C 1
ATOM 985 O O . ILE A 1 126 ? 24.163 -8.803 -20.288 1.00 93.38 126 ILE A O 1
ATOM 989 N N . SER A 1 127 ? 26.261 -8.111 -19.904 1.00 93.12 127 SER A N 1
ATOM 990 C CA . SER A 1 127 ? 26.165 -8.195 -18.437 1.00 93.12 127 SER A CA 1
ATOM 991 C C . SER A 1 127 ? 25.057 -7.293 -17.868 1.00 93.12 127 SER A C 1
ATOM 993 O O . SER A 1 127 ? 24.257 -7.727 -17.039 1.00 93.12 127 SER A O 1
ATOM 995 N N . HIS A 1 128 ? 24.938 -6.056 -18.364 1.00 92.44 128 HIS A N 1
ATOM 996 C CA . HIS A 1 128 ? 23.843 -5.159 -17.981 1.00 92.44 128 HIS A CA 1
ATOM 997 C C . HIS A 1 128 ? 22.474 -5.689 -18.424 1.00 92.44 128 HIS A C 1
ATOM 999 O O . HIS A 1 128 ? 21.488 -5.522 -17.706 1.00 92.44 128 HIS A O 1
ATOM 1005 N N . GLU A 1 129 ? 22.397 -6.361 -19.574 1.00 90.75 129 GLU A N 1
ATOM 1006 C CA . GLU A 1 129 ? 21.161 -6.980 -20.054 1.00 90.75 129 GLU A CA 1
ATOM 1007 C C . GLU A 1 129 ? 20.726 -8.162 -19.167 1.00 90.75 129 GLU A C 1
ATOM 1009 O O . GLU A 1 129 ? 19.553 -8.252 -18.797 1.00 90.75 129 GLU A O 1
ATOM 1014 N N . GLU A 1 130 ? 21.669 -9.012 -18.743 1.00 90.69 130 GLU A N 1
ATOM 1015 C CA . GLU A 1 130 ? 21.439 -10.095 -17.771 1.00 90.69 130 GLU A CA 1
ATOM 1016 C C . GLU A 1 130 ? 20.992 -9.551 -16.404 1.00 90.69 130 GLU A C 1
ATOM 1018 O O . GLU A 1 130 ? 20.110 -10.121 -15.756 1.00 90.69 130 GLU A O 1
ATOM 1023 N N . ALA A 1 131 ? 21.534 -8.398 -16.000 1.00 88.94 131 ALA A N 1
ATOM 1024 C CA . ALA A 1 131 ? 21.137 -7.667 -14.799 1.00 88.94 131 ALA A CA 1
ATOM 1025 C C . ALA A 1 131 ? 19.821 -6.872 -14.950 1.00 88.94 131 ALA A C 1
ATOM 1027 O O . ALA A 1 131 ? 19.397 -6.214 -13.998 1.00 88.94 131 ALA A O 1
ATOM 1028 N N . LYS A 1 132 ? 19.160 -6.921 -16.120 1.00 87.69 132 LYS A N 1
ATOM 1029 C CA . LYS A 1 132 ? 17.946 -6.150 -16.468 1.00 87.69 132 LYS A CA 1
ATOM 1030 C C . LYS A 1 132 ? 18.116 -4.625 -16.410 1.00 87.69 132 LYS A C 1
ATOM 1032 O O . LYS A 1 132 ? 17.140 -3.884 -16.334 1.00 87.69 132 LYS A O 1
ATOM 1037 N N . GLN A 1 133 ? 19.347 -4.131 -16.483 1.00 88.50 133 GLN A N 1
ATOM 1038 C CA . GLN A 1 133 ? 19.669 -2.707 -16.559 1.00 88.50 133 GLN A CA 1
ATOM 1039 C C . GLN A 1 133 ? 19.636 -2.250 -18.023 1.00 88.50 133 GLN A C 1
ATOM 1041 O O . GLN A 1 133 ? 20.660 -1.972 -18.644 1.00 88.50 133 GLN A O 1
ATOM 1046 N N . TYR A 1 134 ? 18.436 -2.207 -18.607 1.00 89.69 134 TYR A N 1
ATOM 1047 C CA . TYR A 1 134 ? 18.268 -2.034 -20.053 1.00 89.69 134 TYR A CA 1
ATOM 1048 C C . TYR A 1 134 ? 18.774 -0.684 -20.586 1.00 89.69 134 TYR A C 1
ATOM 1050 O O . TYR A 1 134 ? 19.297 -0.629 -21.697 1.00 89.69 134 TYR A O 1
ATOM 1058 N N . ASN A 1 135 ? 18.671 0.396 -19.801 1.00 89.81 135 ASN A N 1
ATOM 1059 C CA . ASN A 1 135 ? 19.195 1.709 -20.200 1.00 89.81 135 ASN A CA 1
ATOM 1060 C C . ASN A 1 135 ? 20.729 1.695 -20.319 1.00 89.81 135 ASN A C 1
ATOM 1062 O O . ASN A 1 135 ? 21.261 2.143 -21.333 1.00 89.81 135 ASN A O 1
ATOM 1066 N N . ASP A 1 136 ? 21.422 1.119 -19.334 1.00 90.81 136 ASP A N 1
ATOM 1067 C CA . ASP A 1 136 ? 22.888 1.023 -19.319 1.00 90.81 136 ASP A CA 1
ATOM 1068 C C . ASP A 1 136 ? 23.396 0.060 -20.402 1.00 90.81 136 ASP A C 1
ATOM 1070 O O . ASP A 1 136 ? 24.380 0.340 -21.094 1.00 90.81 136 ASP A O 1
ATOM 1074 N N . ALA A 1 137 ? 22.672 -1.045 -20.620 1.00 93.56 137 ALA A N 1
ATOM 1075 C CA . ALA A 1 137 ? 22.936 -1.981 -21.706 1.00 93.56 137 ALA A CA 1
ATOM 1076 C C . ALA A 1 137 ? 22.819 -1.310 -23.085 1.00 93.56 137 ALA A C 1
ATOM 1078 O O . ALA A 1 137 ? 23.691 -1.505 -23.930 1.00 93.56 137 ALA A O 1
ATOM 1079 N N . LEU A 1 138 ? 21.789 -0.481 -23.317 1.00 93.88 138 LEU A N 1
ATOM 1080 C CA . LEU A 1 138 ? 21.598 0.221 -24.592 1.00 93.88 138 LEU A CA 1
ATOM 1081 C C . LEU A 1 138 ? 22.749 1.187 -24.893 1.00 93.88 138 LEU A C 1
ATOM 1083 O O . LEU A 1 138 ? 23.232 1.207 -26.025 1.00 93.88 138 LEU A O 1
ATOM 1087 N N . VAL A 1 139 ? 23.197 1.953 -23.894 1.00 94.56 139 VAL A N 1
ATOM 1088 C CA . VAL A 1 139 ? 24.342 2.866 -24.040 1.00 94.56 139 VAL A CA 1
ATOM 1089 C C . VAL A 1 139 ? 25.603 2.075 -24.388 1.00 94.56 139 VAL A C 1
ATOM 1091 O O . VAL A 1 139 ? 26.277 2.393 -25.365 1.00 94.56 139 VAL A O 1
ATOM 1094 N N . CYS A 1 140 ? 25.869 0.976 -23.675 1.00 94.25 140 CYS A N 1
ATOM 1095 C CA . CYS A 1 140 ? 27.014 0.116 -23.974 1.00 94.25 140 CYS A CA 1
ATOM 1096 C C . CYS A 1 140 ? 26.920 -0.525 -25.371 1.00 94.25 140 CYS A C 1
ATOM 1098 O O . CYS A 1 140 ? 27.935 -0.657 -26.050 1.00 94.25 140 CYS A O 1
ATOM 1100 N N . TYR A 1 141 ? 25.728 -0.907 -25.842 1.00 95.12 141 TYR A N 1
ATOM 1101 C CA . TYR A 1 141 ? 25.562 -1.396 -27.213 1.00 95.12 141 TYR A CA 1
ATOM 1102 C C . TYR A 1 141 ? 25.859 -0.306 -28.248 1.00 95.12 141 TYR A C 1
ATOM 1104 O O . TYR A 1 141 ? 26.571 -0.582 -29.208 1.00 95.12 141 TYR A O 1
ATOM 1112 N N . GLN A 1 142 ? 25.372 0.922 -28.048 1.00 93.56 142 GLN A N 1
ATOM 1113 C CA . GLN A 1 142 ? 25.637 2.051 -28.948 1.00 93.56 142 GLN A CA 1
ATOM 1114 C C . GLN A 1 142 ? 27.134 2.374 -29.023 1.00 93.56 142 GLN A C 1
ATOM 1116 O O . GLN A 1 142 ? 27.705 2.377 -30.112 1.00 93.56 142 GLN A O 1
ATOM 1121 N N . GLU A 1 143 ? 27.789 2.531 -27.870 1.00 94.31 143 GLU A N 1
ATOM 1122 C CA . GLU A 1 143 ? 29.231 2.788 -27.781 1.00 94.31 143 GLU A CA 1
ATOM 1123 C C . GLU A 1 143 ? 30.057 1.654 -28.410 1.00 94.31 143 GLU A C 1
ATOM 1125 O O . GLU A 1 143 ? 31.006 1.893 -29.159 1.00 94.31 143 GLU A O 1
ATOM 1130 N N . GLY A 1 144 ? 29.683 0.400 -28.141 1.00 93.50 144 GLY A N 1
ATOM 1131 C CA . GLY A 1 144 ? 30.355 -0.775 -28.690 1.00 93.50 144 GLY A CA 1
ATOM 1132 C C . GLY A 1 144 ? 30.236 -0.875 -30.213 1.00 93.50 144 GLY A C 1
ATOM 1133 O O . GLY A 1 144 ? 31.215 -1.195 -30.889 1.00 93.50 144 GLY A O 1
ATOM 1134 N N . ILE A 1 145 ? 29.059 -0.564 -30.767 1.00 93.56 145 ILE A N 1
ATOM 1135 C CA . ILE A 1 145 ? 28.819 -0.519 -32.217 1.00 93.56 145 ILE A CA 1
ATOM 1136 C C . ILE A 1 145 ? 29.627 0.611 -32.861 1.00 93.56 145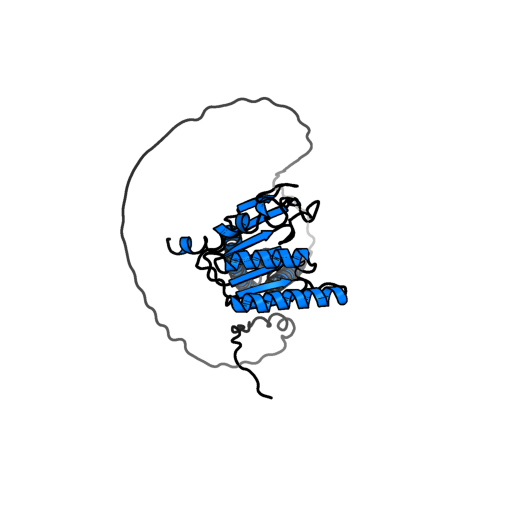 ILE A C 1
ATOM 1138 O O . ILE A 1 145 ? 30.263 0.386 -33.891 1.00 93.56 145 ILE A O 1
ATOM 1142 N N . ASP A 1 146 ? 29.667 1.796 -32.252 1.00 92.38 146 ASP A N 1
ATOM 1143 C CA . ASP A 1 146 ? 30.434 2.931 -32.772 1.00 92.38 146 ASP A CA 1
ATOM 1144 C C . ASP A 1 146 ? 31.936 2.626 -32.842 1.00 92.38 146 ASP A C 1
ATOM 1146 O O . ASP A 1 146 ? 32.596 2.962 -33.831 1.00 92.38 146 ASP A O 1
ATOM 1150 N N . LEU A 1 147 ? 32.480 1.930 -31.839 1.00 91.38 147 LEU A N 1
ATOM 1151 C CA . LEU A 1 147 ? 33.865 1.452 -31.857 1.00 91.38 147 LEU A CA 1
ATOM 1152 C C . LEU A 1 147 ? 34.090 0.401 -32.957 1.00 91.38 147 LEU A C 1
ATOM 1154 O O . LEU A 1 147 ? 35.075 0.490 -33.691 1.00 91.38 147 LEU A O 1
ATOM 1158 N N . LEU A 1 148 ? 33.162 -0.544 -33.153 1.00 89.31 148 LEU A N 1
ATOM 1159 C CA . LEU A 1 148 ? 33.236 -1.511 -34.260 1.00 89.31 148 LEU A CA 1
ATOM 1160 C C . LEU A 1 148 ? 33.197 -0.830 -35.639 1.00 89.31 148 LEU A C 1
ATOM 1162 O O . LEU A 1 148 ? 33.925 -1.230 -36.550 1.00 89.31 148 LEU A O 1
ATOM 1166 N N . LEU A 1 149 ? 32.394 0.223 -35.805 1.00 88.44 149 LEU A N 1
ATOM 1167 C CA . LEU A 1 149 ? 32.340 1.011 -37.040 1.00 88.44 149 LEU A CA 1
ATOM 1168 C C . LEU A 1 149 ? 33.644 1.784 -37.292 1.00 88.44 149 LEU A C 1
ATOM 1170 O O . LEU A 1 149 ? 34.047 1.946 -38.446 1.00 88.44 149 LEU A O 1
ATOM 1174 N N . GLN A 1 150 ? 34.331 2.236 -36.240 1.00 87.44 150 GLN A N 1
ATOM 1175 C CA . GLN A 1 150 ? 35.664 2.838 -36.355 1.00 87.44 150 GLN A CA 1
ATOM 1176 C C . GLN A 1 150 ? 36.712 1.805 -36.793 1.00 87.44 150 GLN A C 1
ATOM 1178 O O . GLN A 1 150 ? 37.475 2.075 -37.724 1.00 87.44 150 GLN A O 1
ATOM 1183 N N . VAL A 1 151 ? 36.691 0.598 -36.212 1.00 87.31 151 VAL A N 1
ATOM 1184 C CA . VAL A 1 151 ? 37.557 -0.523 -36.632 1.00 87.31 151 VAL A CA 1
ATOM 1185 C C . VAL A 1 151 ? 37.305 -0.884 -38.098 1.00 87.31 151 VAL A C 1
ATOM 1187 O O . VAL A 1 151 ? 38.252 -1.067 -38.864 1.00 87.31 151 VAL A O 1
ATOM 1190 N N . LEU A 1 152 ? 36.043 -0.912 -38.534 1.00 86.75 152 LEU A N 1
ATOM 1191 C CA . LEU A 1 152 ? 35.665 -1.179 -39.926 1.00 86.75 152 LEU A CA 1
ATOM 1192 C C . LEU A 1 152 ? 36.231 -0.160 -40.920 1.00 86.75 152 LEU A C 1
ATOM 1194 O O . LEU A 1 152 ? 36.654 -0.547 -42.010 1.00 86.75 152 LEU A O 1
ATOM 1198 N N . LYS A 1 153 ? 36.251 1.127 -40.553 1.00 85.81 153 LYS A N 1
ATOM 1199 C CA . LYS A 1 153 ? 36.814 2.203 -41.388 1.00 85.81 153 LYS A CA 1
ATOM 1200 C C . LYS A 1 153 ? 38.337 2.122 -41.495 1.00 85.81 153 LYS A C 1
ATOM 1202 O O . LYS A 1 153 ? 38.884 2.465 -42.539 1.00 85.81 153 LYS A O 1
ATOM 1207 N N . ALA A 1 154 ? 39.006 1.677 -40.433 1.00 82.38 154 ALA A N 1
ATOM 1208 C CA . ALA A 1 154 ? 40.463 1.595 -40.361 1.00 82.38 154 ALA A CA 1
ATOM 1209 C C . ALA A 1 154 ? 41.040 0.260 -40.878 1.00 82.38 154 ALA A C 1
ATOM 1211 O O . ALA A 1 154 ? 42.224 0.174 -41.191 1.00 82.38 154 ALA A O 1
ATOM 1212 N N . THR A 1 155 ? 40.221 -0.789 -40.992 1.00 82.19 155 THR A N 1
ATOM 1213 C CA . THR A 1 155 ? 40.665 -2.117 -41.439 1.00 82.19 155 THR A CA 1
ATOM 1214 C C . THR A 1 155 ? 40.796 -2.183 -42.961 1.00 82.19 155 THR A C 1
ATOM 1216 O O . THR A 1 155 ? 39.877 -1.821 -43.688 1.00 82.19 155 THR A O 1
ATOM 1219 N N . HIS A 1 156 ? 41.901 -2.739 -43.470 1.00 77.44 156 HIS A N 1
ATOM 1220 C CA . HIS A 1 156 ? 42.118 -2.931 -44.914 1.00 77.44 156 HIS A CA 1
ATOM 1221 C C . HIS A 1 156 ? 41.784 -4.349 -45.421 1.00 77.44 156 HIS A C 1
ATOM 1223 O O . HIS A 1 156 ? 41.576 -4.535 -46.615 1.00 77.44 156 HIS A O 1
ATOM 1229 N N . SER A 1 157 ? 41.693 -5.343 -44.528 1.00 81.12 157 SER A N 1
ATOM 1230 C CA . SER A 1 157 ? 41.383 -6.741 -44.867 1.00 81.12 157 SER A CA 1
ATOM 1231 C C . SER A 1 157 ? 39.885 -6.971 -45.075 1.00 81.12 157 SER A C 1
ATOM 1233 O O . SER A 1 157 ? 39.085 -6.756 -44.164 1.00 81.12 157 SER A O 1
ATOM 1235 N N . GLU A 1 158 ? 39.508 -7.479 -46.248 1.00 79.69 158 GLU A N 1
ATOM 1236 C CA . GLU A 1 158 ? 38.100 -7.660 -46.618 1.00 79.69 158 GLU A CA 1
ATOM 1237 C C . GLU A 1 158 ? 37.391 -8.765 -45.812 1.00 79.69 158 GLU A C 1
ATOM 1239 O O . GLU A 1 158 ? 36.207 -8.649 -45.501 1.00 79.69 158 GLU A O 1
ATOM 1244 N N . VAL A 1 159 ? 38.132 -9.785 -45.363 1.00 84.38 159 VAL A N 1
ATOM 1245 C CA . VAL A 1 159 ? 37.608 -10.866 -44.506 1.00 84.38 159 VAL A CA 1
ATOM 1246 C C . VAL A 1 159 ? 37.248 -10.339 -43.113 1.00 84.38 159 VAL A C 1
ATOM 1248 O O . VAL A 1 159 ? 36.149 -10.590 -42.615 1.00 84.38 159 VAL A O 1
ATOM 1251 N N . LYS A 1 160 ? 38.142 -9.549 -42.498 1.00 81.19 160 LYS A N 1
ATOM 1252 C CA . LYS A 1 160 ? 37.886 -8.915 -41.194 1.00 81.19 160 LYS A CA 1
ATOM 1253 C C . LYS A 1 160 ? 36.753 -7.891 -41.283 1.00 81.19 160 LYS A C 1
ATOM 1255 O O . LYS A 1 160 ? 35.899 -7.848 -40.400 1.00 81.19 160 LYS A O 1
ATOM 1260 N N . LYS A 1 161 ? 36.684 -7.122 -42.377 1.00 83.94 161 LYS A N 1
ATOM 1261 C CA . LYS A 1 161 ? 35.565 -6.200 -42.613 1.00 83.94 161 LYS A CA 1
ATOM 1262 C C . LYS A 1 161 ? 34.226 -6.919 -42.687 1.00 83.94 161 LYS A C 1
ATOM 1264 O O . LYS A 1 161 ? 33.259 -6.461 -42.086 1.00 83.94 161 LYS A O 1
ATOM 1269 N N . HIS A 1 162 ? 34.154 -8.037 -43.406 1.00 86.06 162 HIS A N 1
ATOM 1270 C CA . HIS A 1 162 ? 32.919 -8.811 -43.484 1.00 86.06 162 HIS A CA 1
ATOM 1271 C C . HIS A 1 162 ? 32.486 -9.321 -42.098 1.00 86.06 162 HIS A C 1
ATOM 1273 O O . HIS A 1 162 ? 31.321 -9.179 -41.728 1.00 86.06 162 HIS A O 1
ATOM 1279 N N . HIS A 1 163 ? 33.433 -9.825 -41.298 1.00 85.12 163 HIS A N 1
ATOM 1280 C CA . HIS A 1 163 ? 33.168 -10.295 -39.937 1.00 85.12 163 HIS A CA 1
ATOM 1281 C C . HIS A 1 163 ? 32.624 -9.186 -39.019 1.00 85.12 163 HIS A C 1
ATOM 1283 O O . HIS A 1 163 ? 31.558 -9.345 -38.419 1.00 85.12 163 HIS A O 1
ATOM 1289 N N . PHE A 1 164 ? 33.311 -8.042 -38.944 1.00 85.75 164 PHE A N 1
ATOM 1290 C CA . PHE A 1 164 ? 32.880 -6.932 -38.091 1.00 85.75 164 PHE A CA 1
ATOM 1291 C C . PHE A 1 164 ? 31.577 -6.292 -38.569 1.00 85.75 164 PHE A C 1
ATOM 1293 O O . PHE A 1 164 ? 30.771 -5.888 -37.736 1.00 85.75 164 PHE A O 1
ATOM 1300 N N . ARG A 1 165 ? 31.321 -6.248 -39.885 1.00 87.81 165 ARG A N 1
ATOM 1301 C CA . ARG A 1 165 ? 30.048 -5.757 -40.433 1.00 87.81 165 ARG A CA 1
ATOM 1302 C C . ARG A 1 165 ? 28.884 -6.631 -39.973 1.00 87.81 165 ARG A C 1
ATOM 1304 O O . ARG A 1 165 ? 27.921 -6.103 -39.429 1.00 87.81 165 ARG A O 1
ATOM 1311 N N . LYS A 1 166 ? 29.008 -7.955 -40.107 1.00 91.69 166 LYS A N 1
ATOM 1312 C CA . LYS A 1 166 ? 27.982 -8.899 -39.642 1.00 91.69 166 LYS A CA 1
ATOM 1313 C C . LYS A 1 166 ? 27.716 -8.745 -38.140 1.00 91.69 166 LYS A C 1
ATOM 1315 O O . LYS A 1 166 ? 26.568 -8.731 -37.710 1.00 91.69 166 LYS A O 1
ATOM 1320 N N . LYS A 1 167 ? 28.771 -8.581 -37.337 1.00 88.81 167 LYS A N 1
ATOM 1321 C CA . LYS A 1 167 ? 28.635 -8.370 -35.888 1.00 88.81 167 LYS A CA 1
ATOM 1322 C C . LYS A 1 167 ? 28.003 -7.028 -35.531 1.00 88.81 167 LYS A C 1
ATOM 1324 O O . LYS A 1 167 ? 27.160 -6.985 -34.642 1.00 88.81 167 LYS A O 1
ATOM 1329 N N . ALA A 1 168 ? 28.365 -5.955 -36.229 1.00 90.62 168 ALA A N 1
ATOM 1330 C CA . ALA A 1 168 ? 27.725 -4.658 -36.051 1.00 90.62 168 ALA A CA 1
ATOM 1331 C C . ALA A 1 168 ? 26.223 -4.741 -36.369 1.00 90.62 168 ALA A C 1
ATOM 1333 O O . ALA A 1 168 ? 25.421 -4.222 -35.604 1.00 90.62 168 ALA A O 1
ATOM 1334 N N . GLU A 1 169 ? 25.831 -5.445 -37.435 1.00 92.94 169 GLU A N 1
ATOM 1335 C CA . GLU A 1 169 ? 24.420 -5.688 -37.777 1.00 92.94 169 GLU A CA 1
ATOM 1336 C C . GLU A 1 169 ? 23.676 -6.480 -36.690 1.00 92.94 169 GLU A C 1
ATOM 1338 O O . GLU A 1 169 ? 22.574 -6.093 -36.299 1.00 92.94 169 GLU A O 1
ATOM 1343 N N . GLU A 1 170 ? 24.286 -7.539 -36.147 1.00 92.69 170 GLU A N 1
ATOM 1344 C CA . GLU A 1 170 ? 23.722 -8.314 -35.030 1.00 92.69 170 GLU A CA 1
ATOM 1345 C C . GLU A 1 170 ? 23.475 -7.433 -33.789 1.00 92.69 170 GLU A C 1
ATOM 1347 O O . GLU A 1 170 ? 22.380 -7.458 -33.219 1.00 92.69 170 GLU A O 1
ATOM 1352 N N . TYR A 1 171 ? 24.456 -6.615 -33.390 1.00 93.31 171 TYR A N 1
ATOM 1353 C CA . TYR A 1 171 ? 24.324 -5.739 -32.222 1.00 93.31 171 TYR A CA 1
ATOM 1354 C C . TYR A 1 171 ? 23.401 -4.541 -32.466 1.00 93.31 171 TYR A C 1
ATOM 1356 O O . TYR A 1 171 ? 22.668 -4.159 -31.557 1.00 93.31 171 TYR A O 1
ATOM 1364 N N . MET A 1 172 ? 23.363 -3.986 -33.683 1.00 93.00 172 MET A N 1
ATOM 1365 C CA . MET A 1 172 ? 22.400 -2.943 -34.060 1.00 93.00 172 MET A CA 1
ATOM 1366 C C . MET A 1 172 ? 20.967 -3.458 -33.944 1.00 93.00 172 MET A C 1
ATOM 1368 O O . MET A 1 172 ? 20.136 -2.815 -33.302 1.00 93.00 172 MET A O 1
ATOM 1372 N N . LYS A 1 173 ? 20.691 -4.658 -34.469 1.00 94.94 173 LYS A N 1
ATOM 1373 C CA . LYS A 1 173 ? 19.377 -5.294 -34.327 1.00 94.94 173 LYS A CA 1
ATOM 1374 C C . LYS A 1 173 ? 19.014 -5.505 -32.854 1.00 94.94 173 LYS A C 1
ATOM 1376 O O . LYS A 1 173 ? 17.883 -5.224 -32.456 1.00 94.94 173 LYS A O 1
ATOM 1381 N N . ARG A 1 174 ? 19.968 -5.944 -32.022 1.00 92.81 174 ARG A N 1
ATOM 1382 C CA . ARG A 1 174 ? 19.724 -6.120 -30.582 1.00 92.81 174 ARG A CA 1
ATOM 1383 C C . ARG A 1 174 ? 19.433 -4.795 -29.875 1.00 92.81 174 ARG A C 1
ATOM 1385 O O . ARG A 1 174 ? 18.492 -4.721 -29.090 1.00 92.81 174 ARG A O 1
ATOM 1392 N N . ALA A 1 175 ? 20.183 -3.740 -30.187 1.00 92.81 175 ALA A N 1
ATOM 1393 C CA . ALA A 1 175 ? 19.967 -2.404 -29.638 1.00 92.81 175 ALA A CA 1
ATOM 1394 C C . ALA A 1 175 ? 18.587 -1.834 -30.023 1.00 92.81 175 ALA A C 1
ATOM 1396 O O . ALA A 1 175 ? 17.931 -1.186 -29.206 1.00 92.81 175 ALA A O 1
ATOM 1397 N N . GLU A 1 176 ? 18.103 -2.111 -31.237 1.00 92.81 176 GLU A N 1
ATOM 1398 C CA . GLU A 1 176 ? 16.747 -1.748 -31.668 1.00 92.81 176 GLU A CA 1
ATOM 1399 C C . GLU A 1 176 ? 15.656 -2.501 -30.896 1.00 92.81 176 GLU A C 1
ATOM 1401 O O . GLU A 1 176 ? 14.664 -1.895 -30.481 1.00 92.81 176 GLU A O 1
ATOM 1406 N N . GLU A 1 177 ? 15.827 -3.807 -30.678 1.00 92.62 177 GLU A N 1
ATOM 1407 C CA . GLU A 1 177 ? 14.927 -4.610 -29.840 1.00 92.62 177 GLU A CA 1
ATOM 1408 C C . GLU A 1 177 ? 14.890 -4.071 -28.407 1.00 92.62 177 GLU A C 1
ATOM 1410 O O . GLU A 1 177 ? 13.814 -3.837 -27.853 1.00 92.62 177 GLU A O 1
ATOM 1415 N N . LEU A 1 178 ? 16.058 -3.780 -27.837 1.00 91.44 178 LEU A N 1
ATOM 1416 C CA . LEU A 1 178 ? 16.194 -3.239 -26.490 1.00 91.44 178 LEU A CA 1
ATOM 1417 C C . LEU A 1 178 ? 15.543 -1.854 -26.358 1.00 91.44 178 LEU A C 1
ATOM 1419 O O . LEU A 1 178 ? 14.850 -1.576 -25.381 1.00 91.44 178 LEU A O 1
ATOM 1423 N N . LYS A 1 179 ? 15.665 -1.003 -27.383 1.00 91.69 179 LYS A N 1
ATOM 1424 C CA . LYS A 1 179 ? 14.985 0.298 -27.438 1.00 91.69 179 LYS A CA 1
ATOM 1425 C C . LYS A 1 179 ? 13.460 0.156 -27.412 1.00 91.69 179 LYS A C 1
ATOM 1427 O O . LYS A 1 179 ? 12.791 0.980 -26.788 1.00 91.69 179 LYS A O 1
ATOM 1432 N N . LYS A 1 180 ? 12.898 -0.881 -28.049 1.00 90.19 180 LYS A N 1
ATOM 1433 C CA . LYS A 1 180 ? 11.454 -1.182 -27.971 1.00 90.19 180 LYS A CA 1
ATOM 1434 C C . LYS A 1 180 ? 11.048 -1.615 -26.564 1.00 90.19 180 LYS A C 1
ATOM 1436 O O . LYS A 1 180 ? 10.010 -1.160 -26.088 1.00 90.19 180 LYS A O 1
ATOM 1441 N N . VAL A 1 181 ? 11.863 -2.430 -25.892 1.00 88.06 181 VAL A N 1
ATOM 1442 C CA . VAL A 1 181 ? 11.628 -2.839 -24.495 1.00 88.06 181 VAL A CA 1
ATOM 1443 C C . VAL A 1 181 ? 11.616 -1.618 -23.576 1.00 88.06 181 VAL A C 1
ATOM 1445 O O . VAL A 1 181 ? 10.628 -1.405 -22.885 1.00 88.06 181 VAL A O 1
ATOM 1448 N N . ILE A 1 182 ? 12.631 -0.751 -23.660 1.00 88.19 182 ILE A N 1
ATOM 1449 C CA . ILE A 1 182 ? 12.714 0.482 -22.859 1.00 88.19 182 ILE A CA 1
ATOM 1450 C C . ILE A 1 182 ? 11.527 1.410 -23.137 1.00 88.19 182 ILE A C 1
ATOM 1452 O O . ILE A 1 182 ? 10.972 1.999 -22.214 1.00 88.19 182 ILE A O 1
ATOM 1456 N N . LYS A 1 183 ? 11.117 1.560 -24.405 1.00 85.56 183 LYS A N 1
ATOM 1457 C CA . LYS A 1 183 ? 9.943 2.372 -24.763 1.00 85.56 183 LYS A CA 1
ATOM 1458 C C . LYS A 1 183 ? 8.666 1.797 -24.151 1.00 85.56 183 LYS A C 1
ATOM 1460 O O . LYS A 1 183 ? 7.893 2.546 -23.576 1.00 85.56 183 LYS A O 1
ATOM 1465 N N . THR A 1 184 ? 8.484 0.482 -24.235 1.00 77.31 184 THR A N 1
ATOM 1466 C CA . THR A 1 184 ? 7.315 -0.212 -23.676 1.00 77.31 184 THR A CA 1
ATOM 1467 C C . THR A 1 184 ? 7.291 -0.107 -22.151 1.00 77.31 184 THR A C 1
ATOM 1469 O O . THR A 1 184 ? 6.247 0.168 -21.578 1.00 77.31 184 THR A O 1
ATOM 1472 N N . GLU A 1 185 ? 8.437 -0.264 -21.486 1.00 76.19 185 GLU A N 1
ATOM 1473 C CA . GLU A 1 185 ? 8.573 -0.097 -20.036 1.00 76.19 185 GLU A CA 1
ATOM 1474 C C . GLU A 1 185 ? 8.264 1.343 -19.604 1.00 76.19 185 GLU A C 1
ATOM 1476 O O . GLU A 1 185 ? 7.528 1.559 -18.644 1.00 76.19 185 GLU A O 1
ATOM 1481 N N . LYS A 1 186 ? 8.751 2.340 -20.353 1.00 75.12 186 LYS A N 1
ATOM 1482 C CA . LYS A 1 186 ? 8.414 3.753 -20.126 1.00 75.12 186 LYS A CA 1
ATOM 1483 C C . LYS A 1 186 ? 6.932 4.034 -20.339 1.00 75.12 186 LYS A C 1
ATOM 1485 O O . LYS A 1 186 ? 6.340 4.688 -19.497 1.00 75.12 186 LYS A O 1
ATOM 1490 N N . GLU A 1 187 ? 6.331 3.516 -21.407 1.00 66.44 187 GLU A N 1
ATOM 1491 C CA . GLU A 1 187 ? 4.896 3.659 -21.675 1.00 66.44 187 GLU A CA 1
ATOM 1492 C C . GLU A 1 187 ? 4.057 2.998 -20.579 1.00 66.44 187 GLU A C 1
ATOM 1494 O O . GLU A 1 187 ? 3.143 3.629 -20.072 1.00 66.44 187 GLU A O 1
ATOM 1499 N N . ILE A 1 188 ? 4.406 1.792 -20.121 1.00 63.09 188 ILE A N 1
ATOM 1500 C CA . ILE A 1 188 ? 3.744 1.148 -18.975 1.00 63.09 188 ILE A CA 1
ATOM 1501 C C . ILE A 1 188 ? 3.857 2.034 -17.728 1.00 63.09 188 ILE A C 1
ATOM 1503 O O . ILE A 1 188 ? 2.862 2.262 -17.045 1.00 63.09 188 ILE A O 1
ATOM 1507 N N . ASN A 1 189 ? 5.041 2.583 -17.457 1.00 62.44 189 ASN A N 1
ATOM 1508 C CA . ASN A 1 189 ? 5.274 3.453 -16.305 1.00 62.44 189 ASN A CA 1
ATOM 1509 C C . ASN A 1 189 ? 4.551 4.812 -16.417 1.00 62.44 189 ASN A C 1
ATOM 1511 O O . ASN A 1 189 ? 4.111 5.360 -15.407 1.00 62.44 189 ASN A O 1
ATOM 1515 N N . GLU A 1 190 ? 4.402 5.357 -17.625 1.00 57.91 190 GLU A N 1
ATOM 1516 C CA . GLU A 1 190 ? 3.694 6.613 -17.902 1.00 57.91 190 GLU A CA 1
ATOM 1517 C C . GLU A 1 190 ? 2.167 6.435 -17.975 1.00 57.91 190 GLU A C 1
ATOM 1519 O O . GLU A 1 190 ? 1.432 7.350 -17.605 1.00 57.91 190 GLU A O 1
ATOM 1524 N N . GLU A 1 191 ? 1.672 5.271 -18.402 1.00 51.81 191 GLU A N 1
ATOM 1525 C CA . GLU A 1 191 ? 0.244 4.958 -18.550 1.00 51.81 191 GLU A CA 1
ATOM 1526 C C . GLU A 1 191 ? -0.435 4.600 -17.204 1.00 51.81 191 GLU A C 1
ATOM 1528 O O . GLU A 1 191 ? -1.656 4.678 -17.103 1.00 51.81 191 GLU A O 1
ATOM 1533 N N . ILE A 1 192 ? 0.321 4.332 -16.128 1.00 53.66 192 ILE A N 1
ATOM 1534 C CA . ILE A 1 192 ? -0.171 4.136 -14.735 1.00 53.66 192 ILE A CA 1
ATOM 1535 C C . ILE A 1 192 ? -0.818 5.414 -14.125 1.00 53.66 192 ILE A C 1
ATOM 1537 O O . ILE A 1 192 ? -1.316 5.442 -12.994 1.00 53.66 192 ILE A O 1
ATOM 1541 N N . LYS A 1 193 ? -0.835 6.522 -14.866 1.00 55.72 193 LYS A N 1
ATOM 1542 C CA . LYS A 1 193 ? -0.914 7.883 -14.331 1.00 55.72 193 LYS A CA 1
ATOM 1543 C C . LYS A 1 193 ? -2.330 8.475 -14.300 1.00 55.72 193 LYS A C 1
ATOM 1545 O O . LYS A 1 193 ? -2.553 9.574 -14.799 1.00 55.72 193 LYS A O 1
ATOM 1550 N N . ILE A 1 194 ? -3.275 7.817 -13.625 1.00 56.62 194 ILE A N 1
ATOM 1551 C CA . ILE A 1 194 ? -4.256 8.580 -12.828 1.00 56.62 194 ILE A CA 1
ATOM 1552 C C . ILE A 1 194 ? -3.648 8.671 -11.437 1.00 56.62 194 ILE A C 1
ATOM 1554 O O . ILE A 1 194 ? -3.814 7.757 -10.642 1.00 56.62 194 ILE A O 1
ATOM 1558 N N . HIS A 1 195 ? -2.875 9.732 -11.205 1.00 70.25 195 HIS A N 1
ATOM 1559 C CA . HIS A 1 195 ? -2.178 9.982 -9.949 1.00 70.25 195 HIS A CA 1
ATOM 1560 C C . HIS A 1 195 ? -2.994 10.972 -9.122 1.00 70.25 195 HIS A C 1
ATOM 1562 O O . HIS A 1 195 ? -2.771 12.182 -9.190 1.00 70.25 195 HIS A O 1
ATOM 1568 N N . GLU A 1 196 ? -3.978 10.483 -8.376 1.00 87.94 196 GLU A N 1
ATOM 1569 C CA . GLU A 1 196 ? -4.621 11.340 -7.385 1.00 87.94 196 GLU A CA 1
ATOM 1570 C C . GLU A 1 196 ? -3.726 11.425 -6.154 1.00 87.94 196 GLU A C 1
ATOM 1572 O O . GLU A 1 196 ? -3.289 10.404 -5.619 1.00 87.94 196 GLU A O 1
ATOM 1577 N N . VAL A 1 197 ? -3.441 12.652 -5.727 1.00 92.50 197 VAL A N 1
ATOM 1578 C CA . VAL A 1 197 ? -2.669 12.928 -4.516 1.00 92.50 197 VAL A CA 1
ATOM 1579 C C . VAL A 1 197 ? -3.591 13.556 -3.504 1.00 92.50 197 VAL A C 1
ATOM 1581 O O . VAL A 1 197 ? -4.067 14.670 -3.710 1.00 92.50 197 VAL A O 1
ATOM 1584 N N . ILE A 1 198 ? -3.807 12.859 -2.399 1.00 94.44 198 ILE A N 1
ATOM 1585 C CA . ILE A 1 198 ? -4.505 13.410 -1.246 1.00 94.44 198 ILE A CA 1
ATOM 1586 C C . ILE A 1 198 ? -3.430 13.818 -0.242 1.00 94.44 198 ILE A C 1
ATOM 1588 O O . ILE A 1 198 ? -2.652 12.982 0.227 1.00 94.44 198 ILE A O 1
ATOM 1592 N N . GLN A 1 199 ? -3.369 15.113 0.056 1.00 96.62 199 GLN A N 1
ATOM 1593 C CA . GLN A 1 199 ? -2.529 15.646 1.123 1.00 96.62 199 GLN A CA 1
ATOM 1594 C C . GLN A 1 199 ? -3.351 15.683 2.407 1.00 96.62 199 GLN A C 1
ATOM 1596 O O . GLN A 1 199 ? -4.358 16.383 2.493 1.00 96.62 199 GLN A O 1
ATOM 1601 N N . ILE A 1 200 ? -2.937 14.888 3.388 1.00 98.00 200 ILE A N 1
ATOM 1602 C CA . ILE A 1 200 ? -3.499 14.908 4.733 1.00 98.00 200 ILE A CA 1
ATOM 1603 C C . ILE A 1 200 ? -2.645 15.883 5.529 1.00 98.00 200 ILE A C 1
ATOM 1605 O O . ILE A 1 200 ? -1.489 15.594 5.836 1.00 98.00 200 ILE A O 1
ATOM 1609 N N . GLU A 1 201 ? -3.212 17.044 5.838 1.00 98.25 201 GLU A N 1
ATOM 1610 C CA . GLU A 1 201 ? -2.534 18.069 6.629 1.00 98.25 201 GLU A CA 1
ATOM 1611 C C . GLU A 1 201 ? -2.440 17.666 8.105 1.00 98.25 201 GLU A C 1
ATOM 1613 O O . GLU A 1 201 ? -3.248 16.879 8.615 1.00 98.25 201 GLU A O 1
ATOM 1618 N N . GLU A 1 202 ? -1.462 18.231 8.810 1.00 98.19 202 GLU A N 1
ATOM 1619 C CA . GLU A 1 202 ? -1.299 18.032 10.250 1.00 98.19 202 GLU A CA 1
ATOM 1620 C C . GLU A 1 202 ? -2.579 18.437 11.005 1.00 98.19 202 GLU A C 1
ATOM 1622 O O . GLU A 1 202 ? -3.168 19.484 10.744 1.00 98.19 202 GLU A O 1
ATOM 1627 N N . ASP A 1 203 ? -3.028 17.594 11.941 1.00 97.88 203 ASP A N 1
ATOM 1628 C CA . ASP A 1 203 ? -4.257 17.776 12.730 1.00 97.88 203 ASP A CA 1
ATOM 1629 C C . ASP A 1 203 ? -5.574 17.819 11.934 1.00 97.88 203 ASP A C 1
ATOM 1631 O O . ASP A 1 203 ? -6.637 18.026 12.531 1.00 97.88 203 ASP A O 1
ATOM 1635 N N . SER A 1 204 ? -5.545 17.552 10.625 1.00 98.19 204 SER A N 1
ATOM 1636 C CA . SER A 1 204 ? -6.760 17.453 9.814 1.00 98.19 204 SER A CA 1
ATOM 1637 C C . SER A 1 204 ? -7.646 16.272 10.239 1.00 98.19 204 SER A C 1
ATOM 1639 O O . SER A 1 204 ? -7.187 15.279 10.814 1.00 98.19 204 SER A O 1
ATOM 1641 N N . THR A 1 205 ? -8.943 16.399 9.961 1.00 98.12 205 THR A N 1
ATOM 1642 C CA . THR A 1 205 ? -9.993 15.400 10.231 1.00 98.12 205 THR A CA 1
ATOM 1643 C C . THR A 1 205 ? -10.717 15.062 8.922 1.00 98.12 205 THR A C 1
ATOM 1645 O O . THR A 1 205 ? -10.449 15.680 7.895 1.00 98.12 205 THR A O 1
ATOM 1648 N N . GLY A 1 206 ? -11.605 14.069 8.932 1.00 97.31 206 GLY A N 1
ATOM 1649 C CA . GLY A 1 206 ? -12.346 13.605 7.753 1.00 97.31 206 GLY A CA 1
ATOM 1650 C C . GLY A 1 206 ? -11.581 12.607 6.883 1.00 97.31 206 GLY A C 1
ATOM 1651 O O . GLY A 1 206 ? -11.977 12.349 5.754 1.00 97.31 206 GLY A O 1
ATOM 1652 N N . ASN A 1 207 ? -10.481 12.048 7.395 1.00 97.62 207 ASN A N 1
ATOM 1653 C CA . ASN A 1 207 ? -9.588 11.157 6.652 1.00 97.62 207 ASN A CA 1
ATOM 1654 C C . ASN A 1 207 ? -9.738 9.688 7.080 1.00 97.62 207 ASN A C 1
ATOM 1656 O O . ASN A 1 207 ? -8.745 8.956 7.142 1.00 97.62 207 ASN A O 1
ATOM 1660 N N . SER A 1 208 ? -10.947 9.227 7.427 1.00 97.88 208 SER A N 1
ATOM 1661 C CA . SER A 1 208 ? -11.144 7.803 7.721 1.00 97.88 208 SER A CA 1
ATOM 1662 C C . SER A 1 208 ? -10.777 6.932 6.516 1.00 97.88 208 SER A C 1
ATOM 1664 O O . SER A 1 208 ? -10.796 7.371 5.363 1.00 97.88 208 SER A O 1
ATOM 1666 N N . TYR A 1 209 ? -10.509 5.647 6.755 1.00 97.94 209 TYR A N 1
ATOM 1667 C CA . TYR A 1 209 ? -10.310 4.702 5.653 1.00 97.94 209 TYR A CA 1
ATOM 1668 C C . TYR A 1 209 ? -11.511 4.674 4.707 1.00 97.94 209 TYR A C 1
ATOM 1670 O O . TYR A 1 209 ? -11.344 4.575 3.494 1.00 97.94 209 TYR A O 1
ATOM 1678 N N . ARG A 1 210 ? -12.733 4.819 5.233 1.00 96.31 210 ARG A N 1
ATOM 1679 C CA . ARG A 1 210 ? -13.921 4.909 4.387 1.00 96.31 210 ARG A CA 1
ATOM 1680 C C . ARG A 1 210 ? -13.813 6.100 3.439 1.00 96.31 210 ARG A C 1
ATOM 1682 O O . ARG A 1 210 ? -14.026 5.915 2.248 1.00 96.31 210 ARG A O 1
ATOM 1689 N N . HIS A 1 211 ? -13.446 7.280 3.931 1.00 95.06 211 HIS A N 1
ATOM 1690 C CA . HIS A 1 211 ? -13.297 8.462 3.084 1.00 95.06 211 HIS A CA 1
ATOM 1691 C C . HIS A 1 211 ? -12.285 8.240 1.948 1.00 95.06 211 HIS A C 1
ATOM 1693 O O . HIS A 1 211 ? -12.588 8.498 0.784 1.00 95.06 211 HIS A O 1
ATOM 1699 N N . ILE A 1 212 ? -11.115 7.684 2.272 1.00 95.19 212 ILE A N 1
ATOM 1700 C CA . ILE A 1 212 ? -10.018 7.501 1.313 1.00 95.19 212 ILE A CA 1
ATOM 1701 C C . ILE A 1 212 ? -10.317 6.391 0.293 1.00 95.19 212 ILE A C 1
ATOM 1703 O O . ILE A 1 212 ? -10.135 6.582 -0.911 1.00 95.19 212 ILE A O 1
ATOM 1707 N N . PHE A 1 213 ? -10.784 5.225 0.752 1.00 95.44 213 PHE A N 1
ATOM 1708 C CA . PHE A 1 213 ? -10.829 4.020 -0.079 1.00 95.44 213 PHE A CA 1
ATOM 1709 C C . PHE A 1 213 ? -12.198 3.716 -0.680 1.00 95.44 213 PHE A C 1
ATOM 1711 O O . PHE A 1 213 ? -12.249 3.029 -1.692 1.00 95.44 213 PHE A O 1
ATOM 1718 N N . ASN A 1 214 ? -13.314 4.202 -0.124 1.00 93.19 214 ASN A N 1
ATOM 1719 C CA . ASN A 1 214 ? -14.658 3.726 -0.498 1.00 93.19 214 ASN A CA 1
ATOM 1720 C C . ASN A 1 214 ? -14.972 3.838 -2.000 1.00 93.19 214 ASN A C 1
ATOM 1722 O O . ASN A 1 214 ? -15.653 2.977 -2.550 1.00 93.19 214 ASN A O 1
ATOM 1726 N N . ARG A 1 215 ? -14.444 4.858 -2.685 1.00 91.75 215 ARG A N 1
ATOM 1727 C CA . ARG A 1 215 ? -14.604 5.031 -4.142 1.00 91.75 215 ARG A CA 1
ATOM 1728 C C . ARG A 1 215 ? -13.822 4.015 -4.989 1.00 91.75 215 ARG A C 1
ATOM 1730 O O . ARG A 1 215 ? -14.132 3.844 -6.160 1.00 91.75 215 ARG A O 1
ATOM 1737 N N . LEU A 1 216 ? -12.809 3.376 -4.406 1.00 92.38 216 L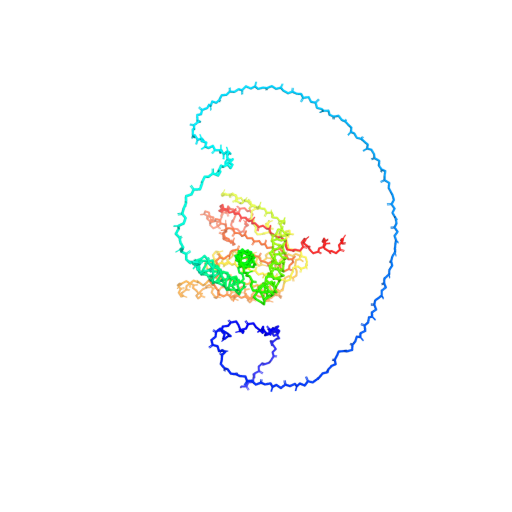EU A N 1
ATOM 1738 C CA . LEU A 1 216 ? -11.930 2.392 -5.046 1.00 92.38 216 LEU A CA 1
ATOM 1739 C C . LEU A 1 216 ? -12.437 0.947 -4.854 1.00 92.38 216 LEU A C 1
ATOM 1741 O O . LEU A 1 216 ? -11.949 0.027 -5.512 1.00 92.38 216 LEU A O 1
ATOM 1745 N N . LEU A 1 217 ? -13.412 0.747 -3.956 1.00 93.50 217 LEU A N 1
ATOM 1746 C CA . LEU A 1 217 ? -13.985 -0.553 -3.588 1.00 93.50 217 LEU A CA 1
ATOM 1747 C C . LEU A 1 217 ? -15.198 -0.894 -4.467 1.00 93.50 217 LEU A C 1
ATOM 1749 O O . LEU A 1 217 ? -16.351 -0.862 -4.026 1.00 93.50 217 LEU A O 1
ATOM 1753 N N . ASP A 1 218 ? -14.938 -1.192 -5.737 1.00 90.06 218 ASP A N 1
ATOM 1754 C CA . ASP A 1 218 ? -15.969 -1.619 -6.684 1.00 90.06 218 ASP A CA 1
ATOM 1755 C C . ASP A 1 218 ? -16.318 -3.124 -6.553 1.00 90.06 218 ASP A C 1
ATOM 1757 O O . ASP A 1 218 ? -15.576 -3.891 -5.939 1.00 90.06 218 ASP A O 1
ATOM 1761 N N . PRO A 1 219 ? -17.433 -3.596 -7.145 1.00 91.06 219 PRO A N 1
ATOM 1762 C CA . PRO A 1 219 ? -17.826 -5.009 -7.086 1.00 91.06 219 PRO A CA 1
ATOM 1763 C C . PRO A 1 219 ? -16.864 -5.999 -7.763 1.00 91.06 219 PRO A C 1
ATOM 1765 O O . PRO A 1 219 ? -17.029 -7.205 -7.584 1.00 91.06 219 PRO A O 1
ATOM 1768 N N . THR A 1 220 ? -15.910 -5.524 -8.570 1.00 90.38 220 THR A N 1
ATOM 1769 C CA . THR A 1 220 ? -14.919 -6.370 -9.259 1.00 90.38 220 THR A CA 1
ATOM 1770 C C . THR A 1 220 ? -13.731 -6.711 -8.364 1.00 90.38 220 THR A C 1
ATOM 1772 O O . THR A 1 220 ? -13.035 -7.697 -8.619 1.00 90.38 220 THR A O 1
ATOM 1775 N N . LEU A 1 221 ? -13.525 -5.937 -7.295 1.00 94.50 221 LEU A N 1
ATOM 1776 C CA . LEU A 1 221 ? -12.505 -6.187 -6.292 1.00 94.50 221 LEU A CA 1
ATOM 1777 C C . LEU A 1 221 ? -12.809 -7.475 -5.518 1.00 94.50 221 LEU A C 1
ATOM 1779 O O . LEU A 1 221 ? -13.839 -7.605 -4.851 1.00 94.50 221 LEU A O 1
ATOM 1783 N N . THR A 1 222 ? -11.883 -8.426 -5.612 1.00 96.00 222 THR A N 1
ATOM 1784 C CA . THR A 1 222 ? -11.982 -9.746 -4.965 1.00 96.00 222 THR A CA 1
ATOM 1785 C C . THR A 1 222 ? -10.761 -10.088 -4.116 1.00 96.00 222 THR A C 1
ATOM 1787 O O . THR A 1 222 ? -10.868 -10.919 -3.215 1.00 96.00 222 THR A O 1
ATOM 1790 N N . GLU A 1 223 ? -9.632 -9.421 -4.347 1.00 97.38 223 GLU A N 1
ATOM 1791 C CA . GLU A 1 223 ? -8.374 -9.653 -3.641 1.00 97.38 223 GLU A CA 1
ATOM 1792 C C . GLU A 1 223 ? -7.685 -8.323 -3.332 1.00 97.38 223 GLU A C 1
ATOM 1794 O O . GLU A 1 223 ? -7.611 -7.431 -4.186 1.00 97.38 223 GLU A O 1
ATOM 1799 N N . VAL A 1 224 ? -7.209 -8.205 -2.096 1.00 98.12 224 VAL A N 1
ATOM 1800 C CA . VAL A 1 224 ? -6.523 -7.025 -1.573 1.00 98.12 224 VAL A CA 1
ATOM 1801 C C . VAL A 1 224 ? -5.185 -7.458 -0.997 1.00 98.12 224 VAL A C 1
ATOM 1803 O O . VAL A 1 224 ? -5.136 -8.344 -0.152 1.00 98.12 224 VAL A O 1
ATOM 1806 N N . GLU A 1 225 ? -4.111 -6.807 -1.416 1.00 97.81 225 GLU A N 1
ATOM 1807 C CA . GLU A 1 225 ? -2.770 -7.022 -0.887 1.00 97.81 225 GLU A CA 1
ATOM 1808 C C . GLU A 1 225 ? -2.282 -5.748 -0.193 1.00 97.81 225 GLU A C 1
ATOM 1810 O O . GLU A 1 225 ? -2.462 -4.644 -0.704 1.00 97.81 225 GLU A O 1
ATOM 1815 N N . ILE A 1 226 ? -1.720 -5.891 1.003 1.00 98.00 226 ILE A N 1
ATOM 1816 C CA . ILE A 1 226 ? -1.324 -4.793 1.884 1.00 98.00 226 ILE A CA 1
ATOM 1817 C C . ILE A 1 226 ? 0.109 -5.051 2.327 1.00 98.00 226 ILE A C 1
ATOM 1819 O O . ILE A 1 226 ? 0.362 -5.964 3.110 1.00 98.00 226 ILE A O 1
ATOM 1823 N N . ASP A 1 227 ? 1.024 -4.212 1.865 1.00 97.69 227 ASP A N 1
ATOM 1824 C CA . ASP A 1 227 ? 2.381 -4.107 2.381 1.00 97.69 227 ASP A CA 1
ATOM 1825 C C . ASP A 1 227 ? 2.414 -2.968 3.407 1.00 97.69 227 ASP A C 1
ATOM 1827 O O . ASP A 1 227 ? 2.297 -1.792 3.055 1.00 97.69 227 ASP A O 1
ATOM 1831 N N . ASP A 1 228 ? 2.545 -3.306 4.690 1.00 97.38 228 ASP A N 1
ATOM 1832 C CA . ASP A 1 228 ? 2.741 -2.322 5.757 1.00 97.38 228 ASP A CA 1
ATOM 1833 C C . ASP A 1 228 ? 3.682 -2.888 6.841 1.00 97.38 228 ASP A C 1
ATOM 1835 O O . ASP A 1 228 ? 3.288 -3.782 7.599 1.00 97.38 228 ASP A O 1
ATOM 1839 N N . PRO A 1 229 ? 4.928 -2.385 6.969 1.00 96.44 229 PRO A N 1
ATOM 1840 C CA . PRO A 1 229 ? 5.916 -2.920 7.910 1.00 96.44 229 PRO A CA 1
ATOM 1841 C C . PRO A 1 229 ? 5.567 -2.754 9.391 1.00 96.44 229 PRO A C 1
ATOM 1843 O O . PRO A 1 229 ? 6.245 -3.344 10.246 1.00 96.44 229 PRO A O 1
ATOM 1846 N N . TYR A 1 230 ? 4.569 -1.927 9.707 1.00 95.50 230 TYR A N 1
ATOM 1847 C CA . TYR A 1 230 ? 4.312 -1.444 11.056 1.00 95.50 230 TYR A CA 1
ATOM 1848 C C . TYR A 1 230 ? 2.999 -1.965 11.648 1.00 95.50 230 TYR A C 1
ATOM 1850 O O . TYR A 1 230 ? 2.512 -1.390 12.608 1.00 95.50 230 TYR A O 1
ATOM 1858 N N . ILE A 1 231 ? 2.421 -3.074 11.176 1.00 97.12 231 ILE A N 1
ATOM 1859 C CA . ILE A 1 231 ? 1.240 -3.676 11.828 1.00 97.12 231 ILE A CA 1
ATOM 1860 C C . ILE A 1 231 ? 1.673 -4.530 13.028 1.00 97.12 231 ILE A C 1
ATOM 1862 O O . ILE A 1 231 ? 1.596 -5.756 12.995 1.00 97.12 231 ILE A O 1
ATOM 1866 N N . ARG A 1 232 ? 2.183 -3.880 14.085 1.00 96.06 232 ARG A N 1
ATOM 1867 C CA . ARG A 1 232 ? 2.816 -4.551 15.240 1.00 96.06 232 ARG A CA 1
ATOM 1868 C C . ARG A 1 232 ? 2.090 -4.296 16.549 1.00 96.06 232 ARG A C 1
ATOM 1870 O O . ARG A 1 232 ? 1.649 -5.224 17.219 1.00 96.06 232 ARG A O 1
ATOM 1877 N N . SER A 1 233 ? 1.964 -3.028 16.916 1.00 96.62 233 SER A N 1
ATOM 1878 C CA . SER A 1 233 ? 1.378 -2.631 18.191 1.00 96.62 233 SER A CA 1
ATOM 1879 C C . SER A 1 233 ? -0.153 -2.674 18.159 1.00 96.62 233 SER A C 1
ATOM 1881 O O . SER A 1 233 ? -0.787 -2.705 17.104 1.00 96.62 233 SER A O 1
ATOM 1883 N N . ILE A 1 234 ? -0.771 -2.619 19.339 1.00 97.06 234 ILE A N 1
ATOM 1884 C CA . ILE A 1 234 ? -2.225 -2.765 19.507 1.00 97.06 234 ILE A CA 1
ATOM 1885 C C . ILE A 1 234 ? -3.022 -1.768 18.646 1.00 97.06 234 ILE A C 1
ATOM 1887 O O . ILE A 1 234 ? -3.991 -2.150 17.996 1.00 97.06 234 ILE A O 1
ATOM 1891 N N . HIS A 1 235 ? -2.629 -0.491 18.610 1.00 97.00 235 HIS A N 1
ATOM 1892 C CA . HIS A 1 235 ? -3.364 0.517 17.836 1.00 97.00 235 HIS A CA 1
ATOM 1893 C C . HIS A 1 235 ? -3.217 0.314 16.320 1.00 97.00 235 HIS A C 1
ATOM 1895 O O . HIS A 1 235 ? -4.183 0.537 15.590 1.00 97.00 235 HIS A O 1
ATOM 1901 N N . GLN A 1 236 ? -2.060 -0.175 15.863 1.00 98.19 236 GLN A N 1
ATOM 1902 C CA . GLN A 1 236 ? -1.804 -0.523 14.462 1.00 98.19 236 GLN A CA 1
ATOM 1903 C C . GLN A 1 236 ? -2.609 -1.755 14.031 1.00 98.19 236 GLN A C 1
ATOM 1905 O O . GLN A 1 236 ? -3.188 -1.775 12.948 1.00 98.19 236 GLN A O 1
ATOM 1910 N N . ILE A 1 237 ? -2.739 -2.749 14.910 1.00 98.50 237 ILE A N 1
ATOM 1911 C CA . ILE A 1 237 ? -3.608 -3.908 14.678 1.00 98.50 237 ILE A CA 1
ATOM 1912 C C . ILE A 1 237 ? -5.077 -3.473 14.591 1.00 98.50 237 ILE A C 1
ATOM 1914 O O . ILE A 1 237 ? -5.793 -3.907 13.694 1.00 98.50 237 ILE A O 1
ATOM 1918 N N . TYR A 1 238 ? -5.530 -2.557 15.453 1.00 98.44 238 TYR A N 1
ATOM 1919 C CA . TYR A 1 238 ? -6.881 -1.994 15.345 1.00 98.44 238 TYR A CA 1
ATOM 1920 C C . TYR A 1 238 ? -7.089 -1.157 14.075 1.00 98.44 238 TYR A C 1
ATOM 1922 O O . TYR A 1 238 ? -8.187 -1.143 13.523 1.00 98.44 238 TYR A O 1
ATOM 1930 N N . ASN A 1 239 ? -6.058 -0.451 13.607 1.00 98.56 239 ASN A N 1
ATOM 1931 C CA . ASN A 1 239 ? -6.072 0.237 12.317 1.00 98.56 239 ASN A CA 1
ATOM 1932 C C . ASN A 1 239 ? -6.299 -0.772 11.179 1.00 98.56 239 ASN A C 1
ATOM 1934 O O . ASN A 1 239 ? -7.225 -0.606 10.387 1.00 98.56 239 ASN A O 1
ATOM 1938 N N . PHE A 1 240 ? -5.547 -1.871 11.161 1.00 98.69 240 PHE A N 1
ATOM 1939 C CA . PHE A 1 240 ? -5.755 -2.952 10.200 1.00 98.69 240 PHE A CA 1
ATOM 1940 C C . PHE A 1 240 ? -7.150 -3.594 10.310 1.00 98.69 240 PHE A C 1
ATOM 1942 O O . PHE A 1 240 ? -7.818 -3.782 9.293 1.00 98.69 240 PHE A O 1
ATOM 1949 N N . LEU A 1 241 ? -7.644 -3.855 11.526 1.00 98.62 241 LEU A N 1
ATOM 1950 C CA . LEU A 1 241 ? -8.988 -4.398 11.743 1.00 98.62 241 LEU A CA 1
ATOM 1951 C C . LEU A 1 241 ? -10.072 -3.490 11.147 1.00 98.62 241 LEU A C 1
ATOM 1953 O O . LEU A 1 241 ? -10.916 -3.968 10.397 1.00 98.62 241 LEU A O 1
ATOM 1957 N N . ARG A 1 242 ? -10.017 -2.177 11.399 1.00 98.38 242 ARG A N 1
ATOM 1958 C CA . ARG A 1 242 ? -10.966 -1.212 10.814 1.00 98.38 242 ARG A CA 1
ATOM 1959 C C . ARG A 1 242 ? -10.903 -1.164 9.293 1.00 98.38 242 ARG A C 1
ATOM 1961 O O . ARG A 1 242 ? -11.924 -0.963 8.638 1.00 98.38 242 ARG A O 1
ATOM 1968 N N . PHE A 1 243 ? -9.711 -1.322 8.721 1.00 98.38 243 PHE A N 1
ATOM 1969 C CA . PHE A 1 243 ? -9.573 -1.448 7.275 1.00 98.38 243 PHE A CA 1
ATOM 1970 C C . PHE A 1 243 ? -10.270 -2.721 6.766 1.00 98.38 243 PHE A C 1
ATOM 1972 O O . PHE A 1 243 ? -11.009 -2.661 5.789 1.00 98.38 243 PHE A O 1
ATOM 1979 N N . CYS A 1 244 ? -10.135 -3.846 7.470 1.00 98.25 244 CYS A N 1
ATOM 1980 C CA . CYS A 1 244 ? -10.857 -5.074 7.134 1.00 98.25 244 CYS A CA 1
ATOM 1981 C C . CYS A 1 244 ? -12.381 -4.911 7.271 1.00 98.25 244 CYS A C 1
ATOM 1983 O O . CYS A 1 244 ? -13.115 -5.318 6.377 1.00 98.25 244 CYS A O 1
ATOM 1985 N N . GLU A 1 245 ? -12.869 -4.253 8.327 1.00 97.38 245 GLU A N 1
ATOM 1986 C CA . GLU A 1 245 ? -14.299 -3.948 8.510 1.00 97.38 245 GLU A CA 1
ATOM 1987 C C . GLU A 1 245 ? -14.864 -3.107 7.356 1.00 97.38 245 GLU A C 1
ATOM 1989 O O . GLU A 1 245 ? -15.990 -3.334 6.906 1.00 97.38 245 GLU A O 1
ATOM 1994 N N . LEU A 1 246 ? -14.078 -2.153 6.841 1.00 96.81 246 LEU A N 1
ATOM 1995 C CA . LEU A 1 246 ? -14.440 -1.397 5.645 1.00 96.81 246 LEU A CA 1
ATOM 1996 C C . LEU A 1 246 ? -14.618 -2.323 4.438 1.00 96.81 246 LEU A C 1
ATOM 1998 O O . LEU A 1 246 ? -15.601 -2.166 3.717 1.00 96.81 246 LEU A O 1
ATOM 2002 N N . LEU A 1 247 ? -13.706 -3.277 4.227 1.00 96.50 247 LEU A N 1
ATOM 2003 C CA . LEU A 1 247 ? -13.806 -4.246 3.132 1.00 96.50 247 LEU A CA 1
ATOM 2004 C C . LEU A 1 247 ? -15.045 -5.138 3.290 1.00 96.50 247 LEU A C 1
ATOM 2006 O O . LEU A 1 247 ? -15.801 -5.276 2.327 1.00 96.50 247 LEU A O 1
ATOM 2010 N N . CYS A 1 248 ? -15.308 -5.647 4.500 1.00 94.00 248 CYS A N 1
ATOM 2011 C CA . CYS A 1 248 ? -16.489 -6.460 4.816 1.00 94.00 248 CYS A CA 1
ATOM 2012 C C . CYS A 1 248 ? -17.810 -5.729 4.534 1.00 94.00 248 CYS A C 1
ATOM 2014 O O . CYS A 1 248 ? -18.779 -6.343 4.098 1.00 94.00 248 CYS A O 1
ATOM 2016 N N . ASN A 1 249 ? -17.859 -4.418 4.790 1.00 90.88 249 ASN A N 1
ATOM 2017 C CA . ASN A 1 249 ? -19.058 -3.589 4.639 1.00 90.88 249 ASN A CA 1
ATOM 2018 C C . ASN A 1 249 ? -19.093 -2.801 3.313 1.00 90.88 249 ASN A C 1
ATOM 2020 O O . ASN A 1 249 ? -19.851 -1.839 3.158 1.00 90.88 249 ASN A O 1
ATOM 2024 N N . SER A 1 250 ? -18.222 -3.135 2.364 1.00 89.50 250 SER A N 1
ATOM 2025 C CA . SER A 1 250 ? -18.180 -2.471 1.062 1.00 89.50 250 SER A CA 1
ATOM 2026 C C . SER A 1 250 ? -19.080 -3.173 0.040 1.00 89.50 250 SER A C 1
ATOM 2028 O O . SER A 1 250 ? -19.611 -4.256 0.272 1.00 89.50 250 SER A O 1
ATOM 2030 N N . LYS A 1 251 ? -19.256 -2.553 -1.133 1.00 87.38 251 LYS A N 1
ATOM 2031 C CA . LYS A 1 251 ? -19.917 -3.203 -2.280 1.00 87.38 251 LYS A CA 1
ATOM 2032 C C . LYS A 1 251 ? -19.023 -4.260 -2.945 1.00 87.38 251 LYS A C 1
ATOM 2034 O O . LYS A 1 251 ? -19.510 -5.010 -3.793 1.00 87.38 251 LYS A O 1
ATOM 2039 N N . ALA A 1 252 ? -17.734 -4.279 -2.605 1.00 89.62 252 ALA A N 1
ATOM 2040 C CA . ALA A 1 252 ? -16.775 -5.237 -3.123 1.00 89.62 252 ALA A CA 1
ATOM 2041 C C . ALA A 1 252 ? -17.032 -6.630 -2.545 1.00 89.62 252 ALA A C 1
ATOM 2043 O O . ALA A 1 252 ? -17.453 -6.785 -1.402 1.00 89.62 252 ALA A O 1
ATOM 2044 N N . LYS A 1 253 ? -16.744 -7.660 -3.341 1.00 91.56 253 LYS A N 1
ATOM 2045 C CA . LYS A 1 253 ? -16.860 -9.062 -2.924 1.00 91.56 253 LYS A CA 1
ATOM 2046 C C . LYS A 1 253 ? -15.473 -9.618 -2.622 1.00 91.56 253 LYS A C 1
ATOM 2048 O O . LYS A 1 253 ? -15.048 -10.593 -3.244 1.00 91.56 253 LYS A O 1
ATOM 2053 N N . VAL A 1 254 ? -14.762 -8.962 -1.705 1.00 96.50 254 VAL A N 1
ATOM 2054 C CA . VAL A 1 254 ? -13.420 -9.381 -1.281 1.00 96.50 254 VAL A CA 1
ATOM 2055 C C . VAL A 1 254 ? -13.503 -10.787 -0.694 1.00 96.50 254 VAL A C 1
ATOM 2057 O O . VAL A 1 254 ? -14.360 -11.064 0.136 1.00 96.50 254 VAL A O 1
ATOM 2060 N N . LYS A 1 255 ? -12.625 -11.676 -1.154 1.00 96.88 255 LYS A N 1
ATOM 2061 C CA . LYS A 1 255 ? -12.497 -13.058 -0.675 1.00 96.88 255 LYS A CA 1
ATOM 2062 C C . LYS A 1 255 ? -11.148 -13.321 -0.035 1.00 96.88 255 LYS A C 1
ATOM 2064 O O . LYS A 1 255 ? -11.019 -14.250 0.756 1.00 96.88 255 LYS A O 1
ATOM 2069 N N . THR A 1 256 ? -10.130 -12.555 -0.411 1.00 98.19 256 THR A N 1
ATOM 2070 C CA . THR A 1 256 ? -8.766 -12.785 0.054 1.00 98.19 256 THR A CA 1
ATOM 2071 C C . THR A 1 256 ? -8.094 -11.465 0.385 1.00 98.19 256 THR A C 1
ATOM 2073 O O . THR A 1 256 ? -8.156 -10.512 -0.392 1.00 98.19 256 THR A O 1
ATOM 2076 N N . ILE A 1 257 ? -7.477 -11.420 1.561 1.00 98.56 257 ILE A N 1
ATOM 2077 C CA . ILE A 1 257 ? -6.632 -10.320 2.013 1.00 98.56 257 ILE A CA 1
ATOM 2078 C C . ILE A 1 257 ? -5.242 -10.901 2.252 1.00 98.56 257 ILE A C 1
ATOM 2080 O O . ILE A 1 257 ? -5.097 -11.850 3.020 1.00 98.56 257 ILE A O 1
ATOM 2084 N N . LEU A 1 258 ? -4.229 -10.344 1.601 1.00 98.25 258 LEU A N 1
ATOM 2085 C CA . LEU A 1 258 ? -2.829 -10.685 1.812 1.00 98.25 258 LEU A CA 1
ATOM 2086 C C . LEU A 1 258 ? -2.187 -9.543 2.591 1.00 98.25 258 LEU A C 1
ATOM 2088 O O . LEU A 1 258 ? -2.089 -8.429 2.087 1.00 98.25 258 LEU A O 1
ATOM 2092 N N . LEU A 1 259 ? -1.774 -9.808 3.825 1.00 98.25 259 LEU A N 1
ATOM 2093 C CA . LEU A 1 259 ? -1.056 -8.852 4.657 1.00 98.25 259 LEU A CA 1
ATOM 2094 C C . LEU A 1 259 ? 0.418 -9.241 4.714 1.00 98.25 259 LEU A C 1
ATOM 2096 O O . LEU A 1 259 ? 0.766 -10.280 5.266 1.00 98.25 259 LEU A O 1
ATOM 2100 N N . ASN A 1 260 ? 1.279 -8.369 4.214 1.00 97.75 260 ASN A N 1
ATOM 2101 C CA . ASN A 1 260 ? 2.724 -8.467 4.318 1.00 97.75 260 ASN A CA 1
ATOM 2102 C C . ASN A 1 260 ? 3.206 -7.432 5.345 1.00 97.75 260 ASN A C 1
ATOM 2104 O O . ASN A 1 260 ? 3.078 -6.223 5.138 1.00 97.75 260 ASN A O 1
ATOM 2108 N N . THR A 1 261 ? 3.726 -7.893 6.483 1.00 97.31 261 THR A N 1
ATOM 2109 C CA . THR A 1 261 ? 4.119 -7.002 7.584 1.00 97.31 261 THR A CA 1
ATOM 2110 C C . THR A 1 261 ? 5.420 -7.420 8.261 1.00 97.31 261 THR A C 1
ATOM 2112 O O . THR A 1 261 ? 5.878 -8.555 8.132 1.00 97.31 261 THR A O 1
ATOM 2115 N N . GLY A 1 262 ? 6.029 -6.498 9.007 1.00 95.50 262 GLY A N 1
ATOM 2116 C CA . GLY A 1 262 ? 7.216 -6.777 9.808 1.00 95.50 262 GLY A CA 1
ATOM 2117 C C . GLY A 1 262 ? 6.862 -7.441 11.138 1.00 95.50 262 GLY A C 1
ATOM 2118 O O . GLY A 1 262 ? 5.835 -7.135 11.741 1.00 95.50 262 GLY A O 1
ATOM 2119 N N . GLN A 1 263 ? 7.738 -8.317 11.629 1.00 94.56 263 GLN A N 1
ATOM 2120 C CA . GLN A 1 263 ? 7.646 -8.828 13.000 1.00 94.56 263 GLN A CA 1
ATOM 2121 C C . GLN A 1 263 ? 8.214 -7.827 13.996 1.00 94.56 263 GLN A C 1
ATOM 2123 O O . GLN A 1 263 ? 9.153 -7.092 13.685 1.00 94.56 263 GLN A O 1
ATOM 2128 N N . ASP A 1 264 ? 7.664 -7.836 15.207 1.00 94.12 264 ASP A N 1
ATOM 2129 C CA . ASP A 1 264 ? 8.312 -7.180 16.334 1.00 94.12 264 ASP A CA 1
ATOM 2130 C C . ASP A 1 264 ? 9.644 -7.868 16.694 1.00 94.12 264 ASP A C 1
ATOM 2132 O O . ASP A 1 264 ? 9.809 -9.091 16.554 1.00 94.12 264 ASP A O 1
ATOM 2136 N N . ASP A 1 265 ? 10.607 -7.064 17.136 1.00 92.50 265 ASP A N 1
ATOM 2137 C CA . ASP A 1 265 ? 11.934 -7.531 17.536 1.00 92.50 265 ASP A CA 1
ATOM 2138 C C . ASP A 1 265 ? 11.897 -8.161 18.936 1.00 92.50 265 ASP A C 1
ATOM 2140 O O . ASP A 1 265 ? 12.660 -9.086 19.221 1.00 92.50 265 ASP A O 1
ATOM 2144 N N . LEU A 1 266 ? 10.981 -7.705 19.800 1.00 95.62 266 LEU A N 1
ATOM 2145 C CA . LEU A 1 266 ? 10.775 -8.260 21.133 1.00 95.62 266 LEU A CA 1
ATOM 2146 C C . LEU A 1 266 ? 9.857 -9.483 21.062 1.00 95.62 266 LEU A C 1
ATOM 2148 O O . LEU A 1 266 ? 8.701 -9.388 20.654 1.00 95.62 266 LEU A O 1
ATOM 2152 N N . GLU A 1 267 ? 10.338 -10.632 21.539 1.00 95.69 267 GLU A N 1
ATOM 2153 C CA . GLU A 1 267 ? 9.612 -11.909 21.449 1.00 95.69 267 GLU A CA 1
ATOM 2154 C C . GLU A 1 267 ? 8.225 -11.869 22.121 1.00 95.69 267 GLU A C 1
ATOM 2156 O O . GLU A 1 267 ? 7.254 -12.429 21.606 1.00 95.69 267 GLU A O 1
ATOM 2161 N N . SER A 1 268 ? 8.094 -11.149 23.243 1.00 95.00 268 SER A N 1
ATOM 2162 C CA . SER A 1 268 ? 6.810 -10.976 23.931 1.00 95.00 268 SER A CA 1
ATOM 2163 C C . SER A 1 268 ? 5.799 -10.184 23.102 1.00 95.00 268 SER A C 1
ATOM 2165 O O . SER A 1 268 ? 4.624 -10.546 23.063 1.00 95.00 268 SER A O 1
ATOM 2167 N N . GLU A 1 269 ? 6.238 -9.117 22.433 1.00 96.12 269 GLU A N 1
ATOM 2168 C CA . GLU A 1 269 ? 5.372 -8.281 21.595 1.00 96.12 269 GLU A CA 1
ATOM 2169 C C . GLU A 1 269 ? 5.051 -8.975 20.272 1.00 96.12 269 GLU A C 1
ATOM 2171 O O . GLU A 1 269 ? 3.898 -8.975 19.846 1.00 96.12 269 GLU A O 1
ATOM 2176 N N . ARG A 1 270 ? 6.023 -9.679 19.683 1.00 96.50 270 ARG A N 1
ATOM 2177 C CA . ARG A 1 270 ? 5.824 -10.534 18.507 1.00 96.50 270 ARG A CA 1
ATOM 2178 C C . ARG A 1 270 ? 4.760 -11.594 18.760 1.00 96.50 270 ARG A C 1
ATOM 2180 O O . ARG A 1 270 ? 3.873 -11.790 17.932 1.00 96.50 270 ARG A O 1
ATOM 2187 N N . THR A 1 271 ? 4.816 -12.260 19.913 1.00 97.19 271 THR A N 1
ATOM 2188 C CA . THR A 1 271 ? 3.815 -13.268 20.283 1.00 97.19 271 THR A CA 1
ATOM 2189 C C . THR A 1 271 ? 2.415 -12.650 20.338 1.00 97.19 271 THR A C 1
ATOM 2191 O O . THR A 1 271 ? 1.476 -13.214 19.778 1.00 97.19 271 THR A O 1
ATOM 2194 N N . ARG A 1 272 ? 2.269 -11.458 20.938 1.00 97.12 272 ARG A N 1
ATOM 2195 C CA . ARG A 1 272 ? 0.984 -10.736 20.979 1.00 97.12 272 ARG A CA 1
ATOM 2196 C C . ARG A 1 272 ? 0.513 -10.308 19.591 1.00 97.12 272 ARG A C 1
ATOM 2198 O O . ARG A 1 272 ? -0.670 -10.452 19.295 1.00 97.12 272 ARG A O 1
ATOM 2205 N N . GLN A 1 273 ? 1.420 -9.818 18.747 1.00 97.94 273 GLN A N 1
ATOM 2206 C CA . GLN A 1 273 ? 1.137 -9.445 17.360 1.00 97.94 273 GLN A CA 1
ATOM 2207 C C . GLN A 1 273 ? 0.563 -10.639 16.586 1.00 97.94 273 GLN A C 1
ATOM 2209 O O . GLN A 1 273 ? -0.519 -10.537 16.012 1.00 97.94 273 GLN A O 1
ATOM 2214 N N . ILE A 1 274 ? 1.253 -11.786 16.616 1.00 97.81 274 ILE A N 1
ATOM 2215 C CA . ILE A 1 274 ? 0.828 -13.011 15.924 1.00 97.81 274 ILE A CA 1
ATOM 2216 C C . ILE A 1 274 ? -0.529 -13.486 16.449 1.00 97.81 274 ILE A C 1
ATOM 2218 O O . ILE A 1 274 ? -1.422 -13.786 15.656 1.00 97.81 274 ILE A O 1
ATOM 2222 N N . GLN A 1 275 ? -0.715 -13.521 17.771 1.00 98.25 275 GLN A N 1
ATOM 2223 C CA . GLN A 1 275 ? -1.982 -13.928 18.383 1.00 98.25 275 GLN A CA 1
ATOM 2224 C C . GLN A 1 275 ? -3.141 -13.025 17.950 1.00 98.25 275 GLN A C 1
ATOM 2226 O O . GLN A 1 275 ? -4.192 -13.526 17.555 1.00 98.25 275 GLN A O 1
ATOM 2231 N N . ALA A 1 276 ? -2.950 -11.707 17.980 1.00 98.44 276 ALA A N 1
ATOM 2232 C CA . ALA A 1 276 ? -3.982 -10.755 17.596 1.00 98.44 276 ALA A CA 1
ATOM 2233 C C . ALA A 1 276 ? -4.328 -10.845 16.099 1.00 98.44 276 ALA A C 1
ATOM 2235 O O . ALA A 1 276 ? -5.505 -10.864 15.744 1.00 98.44 276 ALA A O 1
ATOM 2236 N N . LEU A 1 277 ? -3.332 -10.973 15.215 1.00 98.44 277 LEU A N 1
ATOM 2237 C CA . LEU A 1 277 ? -3.569 -11.158 13.778 1.00 98.44 277 LEU A CA 1
ATOM 2238 C C . LEU A 1 277 ? -4.266 -12.494 13.476 1.00 98.44 277 LEU A C 1
ATOM 2240 O O . LEU A 1 277 ? -5.159 -12.535 12.634 1.00 98.44 277 LEU A O 1
ATOM 2244 N N . THR A 1 278 ? -3.938 -13.557 14.217 1.00 98.44 278 THR A N 1
ATOM 2245 C CA . THR A 1 278 ? -4.624 -14.859 14.113 1.00 98.44 278 THR A CA 1
ATOM 2246 C C . THR A 1 278 ? -6.095 -14.748 14.524 1.00 98.44 278 THR A C 1
ATOM 2248 O O . THR A 1 278 ? -6.968 -15.314 13.874 1.00 98.44 278 THR A O 1
ATOM 2251 N N . GLN A 1 279 ? -6.404 -13.971 15.567 1.00 98.50 279 GLN A N 1
ATOM 2252 C CA . GLN A 1 279 ? -7.793 -13.712 15.966 1.00 98.50 279 GLN A CA 1
ATOM 2253 C C . GLN A 1 279 ? -8.568 -12.949 14.886 1.00 98.50 279 GLN A C 1
ATOM 2255 O O . GLN A 1 279 ? -9.722 -13.280 14.612 1.00 98.50 279 GLN A O 1
ATOM 2260 N N . ILE A 1 280 ? -7.939 -11.956 14.244 1.00 98.62 280 ILE A N 1
ATOM 2261 C CA . ILE A 1 280 ? -8.544 -11.247 13.106 1.00 98.62 280 ILE A CA 1
ATOM 2262 C C . ILE A 1 280 ? -8.789 -12.218 11.948 1.00 98.62 280 ILE A C 1
ATOM 2264 O O . ILE A 1 280 ? -9.871 -12.195 11.367 1.00 98.62 280 ILE A O 1
ATOM 2268 N N . GLN A 1 281 ? -7.834 -13.102 11.652 1.00 98.44 281 GLN A N 1
ATOM 2269 C CA . GLN A 1 281 ? -7.975 -14.117 10.610 1.00 98.44 281 GLN A CA 1
ATOM 2270 C C . GLN A 1 281 ? -9.193 -15.019 10.858 1.00 98.44 281 GLN A C 1
ATOM 2272 O O . GLN A 1 281 ? -10.068 -15.093 9.999 1.00 98.44 281 GLN A O 1
ATOM 2277 N N . SER A 1 282 ? -9.323 -15.613 12.050 1.00 98.25 282 SER A N 1
ATOM 2278 C CA . SER A 1 282 ? -10.487 -16.448 12.394 1.00 98.25 282 SER A CA 1
ATOM 2279 C C . SER A 1 282 ? -11.811 -15.677 12.393 1.00 98.25 282 SER A C 1
ATOM 2281 O O . SER A 1 282 ? -12.859 -16.244 12.091 1.00 98.25 282 SER A O 1
ATOM 2283 N N . SER A 1 283 ? -11.791 -14.385 12.731 1.00 98.31 283 SER A N 1
ATOM 2284 C CA . SER A 1 283 ? -12.979 -13.526 12.662 1.00 98.31 283 SER A CA 1
ATOM 2285 C C . SER A 1 283 ? -13.415 -13.285 11.212 1.00 98.31 283 SER A C 1
ATOM 2287 O O . SER A 1 283 ? -14.593 -13.414 10.888 1.00 98.31 283 SER A O 1
ATOM 2289 N N . LEU A 1 284 ? -12.469 -13.000 10.312 1.00 98.19 284 LEU A N 1
ATOM 2290 C CA . LEU A 1 284 ? -12.741 -12.750 8.892 1.00 98.19 284 LEU A CA 1
ATOM 2291 C C . LEU A 1 284 ? -13.228 -13.992 8.140 1.00 98.19 284 LEU A C 1
ATOM 2293 O O . LEU A 1 284 ? -14.056 -13.866 7.234 1.00 98.19 284 LEU A O 1
ATOM 2297 N N . GLU A 1 285 ? -12.805 -15.187 8.554 1.00 97.19 285 GLU A N 1
ATOM 2298 C CA . GLU A 1 285 ? -13.312 -16.447 8.001 1.00 97.19 285 GLU A CA 1
ATOM 2299 C C . GLU A 1 285 ? -14.839 -16.567 8.139 1.00 97.19 285 GLU A C 1
ATOM 2301 O O . GLU A 1 285 ? -15.501 -17.059 7.225 1.00 97.19 285 GLU A O 1
ATOM 2306 N N . GLN A 1 286 ? -15.431 -16.027 9.214 1.00 96.12 286 GLN A N 1
ATOM 2307 C CA . GLN A 1 286 ? -16.890 -16.008 9.415 1.00 96.12 286 GLN A CA 1
ATOM 2308 C C . GLN A 1 286 ? -17.624 -15.164 8.361 1.00 96.12 286 GLN A C 1
ATOM 2310 O O . GLN A 1 286 ? -18.806 -15.383 8.096 1.00 96.12 286 GLN A O 1
ATOM 2315 N N . TYR A 1 287 ? -16.917 -14.227 7.727 1.00 96.00 287 TYR A N 1
ATOM 2316 C CA . TYR A 1 287 ? -17.406 -13.394 6.629 1.00 96.00 287 TYR A CA 1
ATOM 2317 C C . TYR A 1 287 ? -16.996 -13.940 5.251 1.00 96.00 287 TYR A C 1
ATOM 2319 O O . TYR A 1 287 ? -17.193 -13.267 4.241 1.00 96.00 287 TYR A O 1
ATOM 2327 N N . ASN A 1 288 ? -16.474 -15.172 5.184 1.00 96.25 288 ASN A N 1
ATOM 2328 C CA . ASN A 1 288 ? -15.922 -15.808 3.981 1.00 96.25 288 ASN A CA 1
ATOM 2329 C C . ASN A 1 288 ? -14.735 -15.044 3.368 1.00 96.25 288 ASN A C 1
ATOM 2331 O O . ASN A 1 288 ? -14.537 -15.068 2.150 1.00 96.25 288 ASN A O 1
ATOM 2335 N N . ILE A 1 289 ? -13.949 -14.370 4.209 1.00 97.62 289 ILE A N 1
ATOM 2336 C CA . ILE A 1 289 ? -12.728 -13.678 3.805 1.00 97.62 289 ILE A CA 1
ATOM 2337 C C . ILE A 1 289 ? -11.534 -14.439 4.372 1.00 97.62 289 ILE A C 1
ATOM 2339 O O . ILE A 1 289 ? -11.367 -14.552 5.582 1.00 97.62 289 ILE A O 1
ATOM 2343 N N . ASN A 1 290 ? -10.681 -14.941 3.485 1.00 98.12 290 ASN A N 1
ATOM 2344 C CA . ASN A 1 290 ? -9.423 -15.573 3.854 1.00 98.12 290 ASN A CA 1
ATOM 2345 C C . ASN A 1 290 ? -8.340 -14.504 4.049 1.00 98.12 290 ASN A C 1
ATOM 2347 O O . ASN A 1 290 ? -7.947 -13.842 3.086 1.00 98.12 290 ASN A O 1
ATOM 2351 N N . LEU A 1 291 ? -7.850 -14.343 5.277 1.00 98.69 291 LEU A N 1
ATOM 2352 C CA . LEU A 1 291 ? -6.696 -13.497 5.573 1.00 98.69 291 LEU A CA 1
ATOM 2353 C C . LEU A 1 291 ? -5.423 -14.349 5.602 1.00 98.69 291 LEU A C 1
ATOM 2355 O O . LEU A 1 291 ? -5.299 -15.259 6.415 1.00 98.69 291 LEU A O 1
ATOM 2359 N N . VAL A 1 292 ? -4.459 -14.009 4.751 1.00 98.25 292 VAL A N 1
ATOM 2360 C CA . VAL A 1 292 ? -3.119 -14.603 4.733 1.00 98.25 292 VAL A CA 1
ATOM 2361 C C . VAL A 1 292 ? -2.129 -13.572 5.254 1.00 98.25 292 VAL A C 1
ATOM 2363 O O . VAL A 1 292 ? -1.985 -12.503 4.666 1.00 98.25 292 VAL A O 1
ATOM 2366 N N . VAL A 1 293 ? -1.443 -13.889 6.351 1.00 98.06 293 VAL A N 1
ATOM 2367 C CA . VAL A 1 293 ? -0.434 -13.010 6.954 1.00 98.06 293 VAL A CA 1
ATOM 2368 C C . VAL A 1 293 ? 0.958 -13.559 6.673 1.00 98.06 293 VAL A C 1
ATOM 2370 O O . VAL A 1 293 ? 1.305 -14.653 7.114 1.00 98.06 293 VAL A O 1
ATOM 2373 N N . ASN A 1 294 ? 1.772 -12.770 5.982 1.00 97.19 294 ASN A N 1
ATOM 2374 C CA . ASN A 1 294 ? 3.172 -13.053 5.727 1.00 97.19 294 ASN A CA 1
ATOM 2375 C C . ASN A 1 294 ? 4.045 -12.073 6.501 1.00 97.19 294 ASN A C 1
ATOM 2377 O O . ASN A 1 294 ? 3.860 -10.856 6.453 1.00 97.19 294 ASN A O 1
ATOM 2381 N N . PHE A 1 295 ? 5.054 -12.615 7.171 1.00 95.75 295 PHE A N 1
ATOM 2382 C CA . PHE A 1 295 ? 6.044 -11.811 7.862 1.00 95.75 295 PHE A CA 1
ATOM 2383 C C . PHE A 1 295 ? 7.274 -11.622 6.980 1.00 95.75 295 PHE A C 1
ATOM 2385 O O . PHE A 1 295 ? 8.027 -12.567 6.741 1.00 95.75 295 PHE A O 1
ATOM 2392 N N . ASN A 1 296 ? 7.480 -10.404 6.486 1.00 89.88 296 ASN A N 1
ATOM 2393 C CA . ASN A 1 296 ? 8.619 -10.049 5.647 1.00 89.88 296 ASN A CA 1
ATOM 2394 C C . ASN A 1 296 ? 9.209 -8.689 6.062 1.00 89.88 296 ASN A C 1
ATOM 2396 O O . ASN A 1 296 ? 8.606 -7.908 6.794 1.00 89.88 296 ASN A O 1
ATOM 2400 N N . LYS A 1 297 ? 10.439 -8.407 5.623 1.00 76.12 297 LYS A N 1
ATOM 2401 C CA . LYS A 1 297 ? 11.101 -7.113 5.860 1.00 76.12 297 LYS A CA 1
ATOM 2402 C C . LYS A 1 297 ? 10.785 -6.118 4.737 1.00 76.12 297 LYS A C 1
ATOM 2404 O O . LYS A 1 297 ? 11.692 -5.465 4.233 1.00 76.12 297 LYS A O 1
ATOM 2409 N N . ALA A 1 298 ? 9.529 -6.053 4.292 1.00 71.81 298 ALA A N 1
ATOM 2410 C CA . ALA A 1 298 ? 9.125 -5.059 3.303 1.00 71.81 298 ALA A CA 1
ATOM 2411 C C . ALA A 1 298 ? 9.269 -3.647 3.892 1.00 71.81 298 ALA A C 1
ATOM 2413 O O . ALA A 1 298 ? 8.999 -3.429 5.070 1.00 71.81 298 ALA A O 1
ATOM 2414 N N . HIS A 1 299 ? 9.726 -2.692 3.086 1.00 80.31 299 HIS A N 1
ATOM 2415 C CA . HIS A 1 299 ? 9.842 -1.284 3.489 1.00 80.31 299 HIS A CA 1
ATOM 2416 C C . HIS A 1 299 ? 8.750 -0.408 2.874 1.00 80.31 299 HIS A C 1
ATOM 2418 O O . HIS A 1 299 ? 8.480 0.694 3.364 1.00 80.31 299 HIS A O 1
ATOM 2424 N N . ASP A 1 300 ? 8.121 -0.908 1.816 1.00 85.81 300 ASP A N 1
ATOM 2425 C CA . ASP A 1 300 ? 7.123 -0.174 1.067 1.00 85.81 300 ASP A CA 1
ATOM 2426 C C . ASP A 1 300 ? 5.779 -0.212 1.793 1.00 85.81 300 ASP A C 1
ATOM 2428 O O . ASP A 1 300 ? 5.399 -1.210 2.401 1.00 85.81 300 ASP A O 1
ATOM 2432 N N . ARG A 1 301 ? 5.088 0.928 1.760 1.00 95.25 301 ARG A N 1
ATOM 2433 C CA . ARG A 1 301 ? 3.748 1.117 2.318 1.00 95.25 301 ARG A CA 1
ATOM 2434 C C . ARG A 1 301 ? 2.782 1.250 1.158 1.00 95.25 301 ARG A C 1
ATOM 2436 O O . ARG A 1 301 ? 2.558 2.354 0.653 1.00 95.25 301 ARG A O 1
ATOM 2443 N N . GLU A 1 302 ? 2.296 0.109 0.696 1.00 95.56 302 GLU A N 1
ATOM 2444 C CA . GLU A 1 302 ? 1.527 -0.018 -0.535 1.00 95.56 302 GLU A CA 1
ATOM 2445 C C . GLU A 1 302 ? 0.324 -0.935 -0.323 1.00 95.56 302 GLU A C 1
ATOM 2447 O O . GLU A 1 302 ? 0.421 -1.991 0.289 1.00 95.56 302 GLU A O 1
ATOM 2452 N N . ILE A 1 303 ? -0.824 -0.531 -0.853 1.00 97.31 303 ILE A N 1
ATOM 2453 C CA . ILE A 1 303 ? -2.031 -1.346 -0.909 1.00 97.31 303 ILE A CA 1
ATOM 2454 C C . ILE A 1 303 ? -2.357 -1.565 -2.381 1.00 97.31 303 ILE A C 1
ATOM 2456 O O . ILE A 1 303 ? -2.533 -0.600 -3.126 1.00 97.31 303 ILE A O 1
ATOM 2460 N N . ARG A 1 304 ? -2.449 -2.824 -2.802 1.00 95.75 304 ARG A N 1
ATOM 2461 C CA . ARG A 1 304 ? -2.805 -3.226 -4.163 1.00 95.75 304 ARG A CA 1
ATOM 2462 C C . ARG A 1 304 ? -4.178 -3.871 -4.167 1.00 95.75 304 ARG A C 1
ATOM 2464 O O . ARG A 1 304 ? -4.467 -4.789 -3.404 1.00 95.75 304 ARG A O 1
ATOM 2471 N N . PHE A 1 305 ? -5.021 -3.408 -5.072 1.00 95.81 305 PHE A N 1
ATOM 2472 C CA . PHE A 1 305 ? -6.316 -4.000 -5.352 1.00 95.81 305 PHE A CA 1
ATOM 2473 C C . PHE A 1 305 ? -6.259 -4.702 -6.707 1.00 95.81 305 PHE A C 1
ATOM 2475 O O . PHE A 1 305 ? -5.777 -4.141 -7.693 1.00 95.81 305 PHE A O 1
ATOM 2482 N N . ASN A 1 306 ? -6.799 -5.919 -6.804 1.00 93.38 306 ASN A N 1
ATOM 2483 C CA . ASN A 1 306 ? -6.773 -6.675 -8.063 1.00 93.38 306 ASN A CA 1
ATOM 2484 C C . ASN A 1 306 ? -7.687 -6.093 -9.170 1.00 93.38 306 ASN A C 1
ATOM 2486 O O . ASN A 1 306 ? -7.638 -6.495 -10.341 1.00 93.38 306 ASN A O 1
ATOM 2490 N N . ASN A 1 307 ? -8.488 -5.078 -8.837 1.00 89.38 307 ASN A N 1
ATOM 2491 C CA . ASN A 1 307 ? -9.171 -4.236 -9.814 1.00 89.38 307 ASN A CA 1
ATOM 2492 C C . ASN A 1 307 ? -8.244 -3.186 -10.470 1.00 89.38 307 ASN A C 1
ATOM 2494 O O . ASN A 1 307 ? -8.679 -2.506 -11.394 1.00 89.38 307 ASN A O 1
ATOM 2498 N N . GLY A 1 308 ? -6.963 -3.132 -10.095 1.00 88.25 308 GLY A N 1
ATOM 2499 C CA . GLY A 1 308 ? -5.919 -2.334 -10.739 1.00 88.25 308 GLY A CA 1
ATOM 2500 C C . GLY A 1 308 ? -5.524 -1.066 -9.987 1.00 88.25 308 GLY A C 1
ATOM 2501 O O . GLY A 1 308 ? -4.610 -0.374 -10.434 1.00 88.25 308 GLY A O 1
ATOM 2502 N N . TRP A 1 309 ? -6.175 -0.754 -8.865 1.00 92.44 309 TRP A N 1
ATOM 2503 C CA . TRP A 1 309 ? -5.780 0.374 -8.026 1.00 92.44 309 TRP A CA 1
ATOM 2504 C C . TRP A 1 309 ? -4.571 0.026 -7.161 1.00 92.44 309 TRP A C 1
ATOM 2506 O O . TRP A 1 309 ? -4.500 -1.051 -6.572 1.00 92.44 309 TRP A O 1
ATOM 2516 N N . ILE A 1 310 ? -3.641 0.968 -7.062 1.00 93.69 310 ILE A N 1
ATOM 2517 C CA . ILE A 1 310 ? -2.487 0.900 -6.168 1.00 93.69 310 ILE A CA 1
ATOM 2518 C C . ILE A 1 310 ? -2.502 2.168 -5.321 1.00 93.69 310 ILE A C 1
ATOM 2520 O O . ILE A 1 310 ? -2.675 3.262 -5.854 1.00 93.69 310 ILE A O 1
ATOM 2524 N N . ILE A 1 311 ? -2.347 2.041 -4.007 1.00 96.06 311 ILE A N 1
ATOM 2525 C CA . ILE A 1 311 ? -2.393 3.155 -3.064 1.00 96.06 311 ILE A CA 1
ATOM 2526 C C . ILE A 1 311 ? -1.120 3.144 -2.225 1.00 96.06 311 ILE A C 1
ATOM 2528 O O . ILE A 1 311 ? -0.855 2.185 -1.510 1.00 96.06 311 ILE A O 1
ATOM 2532 N N . LYS A 1 312 ? -0.345 4.227 -2.281 1.00 95.25 312 LYS A N 1
ATOM 2533 C CA . LYS A 1 312 ? 0.869 4.420 -1.479 1.00 95.25 312 LYS A CA 1
ATOM 2534 C C . LYS A 1 312 ? 0.633 5.479 -0.421 1.00 95.25 312 LYS A C 1
ATOM 2536 O O . LYS A 1 312 ? 0.326 6.622 -0.762 1.00 95.25 312 LYS A O 1
ATOM 2541 N N . ILE A 1 313 ? 0.812 5.120 0.847 1.00 96.31 313 ILE A N 1
ATOM 2542 C CA . ILE A 1 313 ? 0.564 6.022 1.978 1.00 96.31 313 ILE A CA 1
ATOM 2543 C C . ILE A 1 313 ? 1.865 6.264 2.724 1.00 96.31 313 ILE A C 1
ATOM 2545 O O . ILE A 1 313 ? 2.493 5.329 3.219 1.00 96.31 313 ILE A O 1
ATOM 2549 N N . GLY A 1 314 ? 2.248 7.532 2.868 1.00 95.31 314 GLY A N 1
ATOM 2550 C CA . GLY A 1 314 ? 3.523 7.917 3.476 1.00 95.31 314 GLY A CA 1
ATOM 2551 C C . GLY A 1 314 ? 3.717 7.448 4.923 1.00 95.31 314 GLY A C 1
ATOM 2552 O O . GLY A 1 314 ? 4.850 7.428 5.391 1.00 95.31 314 GLY A O 1
ATOM 2553 N N . ARG A 1 315 ? 2.647 7.065 5.634 1.00 96.19 315 ARG A N 1
ATOM 2554 C CA . ARG A 1 315 ? 2.664 6.482 6.991 1.00 96.19 315 ARG A CA 1
ATOM 2555 C C . ARG A 1 315 ? 2.038 5.082 7.079 1.00 96.19 315 ARG A C 1
ATOM 2557 O O . ARG A 1 315 ? 1.975 4.533 8.171 1.00 96.19 315 ARG A O 1
ATOM 2564 N N . GLY A 1 316 ? 1.622 4.498 5.955 1.00 97.00 316 GLY A N 1
ATOM 2565 C CA . GLY A 1 316 ? 0.860 3.248 5.952 1.00 97.00 316 GLY A CA 1
ATOM 2566 C C . GLY A 1 316 ? -0.537 3.470 6.523 1.00 97.00 316 GLY A C 1
ATOM 2567 O O . GLY A 1 316 ? -1.099 4.555 6.381 1.00 97.00 316 GLY A O 1
ATOM 2568 N N . LEU A 1 317 ? -1.091 2.474 7.206 1.00 97.94 317 LEU A N 1
ATOM 2569 C CA . LEU A 1 317 ? -2.385 2.605 7.878 1.00 97.94 317 LEU A CA 1
ATOM 2570 C C . LEU A 1 317 ? -2.308 3.462 9.160 1.00 97.94 317 LEU A C 1
ATOM 2572 O O . LEU A 1 317 ? -3.342 3.872 9.684 1.00 97.94 317 LEU A O 1
ATOM 2576 N N . ASP A 1 318 ? -1.112 3.785 9.660 1.00 97.69 318 ASP A N 1
ATOM 2577 C CA . ASP A 1 318 ? -0.885 4.437 10.959 1.00 97.69 318 ASP A CA 1
ATOM 2578 C C . ASP A 1 318 ? -0.676 5.967 10.875 1.00 97.69 318 ASP A C 1
ATOM 2580 O O . ASP A 1 318 ? 0.313 6.540 11.347 1.00 97.69 318 ASP A O 1
ATOM 2584 N N . TYR A 1 319 ? -1.618 6.661 10.229 1.00 98.12 319 TYR A N 1
ATOM 2585 C CA . TYR A 1 319 ? -1.608 8.129 10.113 1.00 98.12 319 TYR A CA 1
ATOM 2586 C C . TYR A 1 319 ? -2.536 8.850 11.104 1.00 98.12 319 TYR A C 1
ATOM 2588 O O . TYR A 1 319 ? -2.609 10.075 11.085 1.00 98.12 319 TYR A O 1
ATOM 2596 N N . PHE A 1 320 ? -3.222 8.136 11.998 1.00 98.38 320 PHE A N 1
ATOM 2597 C CA . PHE A 1 320 ? -4.081 8.747 13.017 1.00 98.38 320 PHE A CA 1
ATOM 2598 C C . PHE A 1 320 ? -3.295 9.124 14.274 1.00 98.38 320 PHE A C 1
ATOM 2600 O O . PHE A 1 320 ? -2.449 8.365 14.740 1.00 98.38 320 PHE A O 1
ATOM 2607 N N . LYS A 1 321 ? -3.624 10.267 14.879 1.00 98.00 321 LYS A N 1
ATOM 2608 C CA . LYS A 1 321 ? -3.073 10.671 16.176 1.00 98.00 321 LYS A CA 1
ATOM 2609 C C . LYS A 1 321 ? -3.802 9.986 17.324 1.00 98.00 321 LYS A C 1
ATOM 2611 O O . LYS A 1 321 ? -4.995 9.690 17.239 1.00 98.00 321 LYS A O 1
ATOM 2616 N N . ALA A 1 322 ? -3.097 9.798 18.435 1.00 97.19 322 ALA A N 1
ATOM 2617 C CA . ALA A 1 322 ? -3.730 9.418 19.689 1.00 97.19 322 ALA A CA 1
ATOM 2618 C C . ALA A 1 322 ? -4.696 10.520 20.150 1.00 97.19 322 ALA A C 1
ATOM 2620 O O . ALA A 1 322 ? -4.409 11.715 20.051 1.00 97.19 322 ALA A O 1
ATOM 2621 N N . THR A 1 323 ? -5.849 10.119 20.669 1.00 96.19 323 THR A N 1
ATOM 2622 C CA . THR A 1 323 ? -6.822 11.053 21.230 1.00 96.19 323 THR A CA 1
ATOM 2623 C C . THR A 1 323 ? -6.444 11.481 22.654 1.00 96.19 323 THR A C 1
ATOM 2625 O O . THR A 1 323 ? -5.866 10.670 23.380 1.00 96.19 323 THR A O 1
ATOM 2628 N N . PRO A 1 324 ? -6.833 12.687 23.117 1.00 94.44 324 PRO A N 1
ATOM 2629 C CA . PRO A 1 324 ? -6.470 13.182 24.451 1.00 94.44 324 PRO A CA 1
ATOM 2630 C C . PRO A 1 324 ? -6.955 12.299 25.607 1.00 94.44 324 PRO A C 1
ATOM 2632 O O . PRO A 1 324 ? -6.308 12.208 26.646 1.00 94.44 324 PRO A O 1
ATOM 2635 N N . SER A 1 325 ? -8.111 11.653 25.445 1.00 96.00 325 SER A N 1
ATOM 2636 C CA . SER A 1 325 ? -8.677 10.743 26.441 1.00 96.00 325 SER A CA 1
ATOM 2637 C C . SER A 1 325 ? -9.498 9.642 25.773 1.00 96.00 325 SER A C 1
ATOM 2639 O O . SER A 1 325 ? -9.934 9.785 24.628 1.00 96.00 325 SER A O 1
ATOM 2641 N N . LYS A 1 326 ? -9.768 8.557 26.509 1.00 93.88 326 LYS A N 1
ATOM 2642 C CA . LYS A 1 326 ? -10.604 7.435 26.040 1.00 93.88 326 LYS A CA 1
ATOM 2643 C C . LYS A 1 326 ? -12.065 7.821 25.751 1.00 93.88 326 LYS A C 1
ATOM 2645 O O . LYS A 1 326 ? -12.765 7.067 25.093 1.00 93.88 326 LYS A O 1
ATOM 2650 N N . TYR A 1 327 ? -12.514 8.981 26.237 1.00 96.56 327 TYR A N 1
ATOM 2651 C CA . TYR A 1 327 ? -13.893 9.471 26.111 1.00 96.56 327 TYR A CA 1
ATOM 2652 C C . TYR A 1 327 ? -13.986 10.760 25.287 1.00 96.56 327 TYR A C 1
ATOM 2654 O O . TYR A 1 327 ? -14.927 11.535 25.431 1.00 96.56 327 TYR A O 1
ATOM 2662 N N . SER A 1 328 ? -12.981 11.031 24.458 1.00 96.62 328 SER A N 1
ATOM 2663 C CA . SER A 1 328 ? -12.973 12.208 23.591 1.00 96.62 328 SER A CA 1
ATOM 2664 C C . SER A 1 328 ? -13.660 11.929 22.252 1.00 96.62 328 SER A C 1
ATOM 2666 O O . SER A 1 328 ? -13.703 10.794 21.770 1.00 96.62 328 SER A O 1
ATOM 2668 N N . VAL A 1 329 ? -14.210 12.982 21.641 1.00 97.44 329 VAL A N 1
ATOM 2669 C CA . VAL A 1 329 ? -14.754 12.919 20.277 1.00 97.44 329 VAL A CA 1
ATOM 2670 C C . VAL A 1 329 ? -13.631 12.537 19.311 1.00 97.44 329 VAL A C 1
ATOM 2672 O O . VAL A 1 329 ? -12.500 12.998 19.451 1.00 97.44 329 VAL A O 1
ATOM 2675 N N . GLY A 1 330 ? -13.932 11.641 18.372 1.00 96.50 330 GLY A N 1
ATOM 2676 C CA . GLY A 1 330 ? -12.918 10.943 17.582 1.00 96.50 330 GLY A CA 1
ATOM 2677 C C . GLY A 1 330 ? -12.476 9.614 18.200 1.00 96.50 330 GLY A C 1
ATOM 2678 O O . GLY A 1 330 ? -11.748 8.882 17.549 1.00 96.50 330 GLY A O 1
ATOM 2679 N N . PHE A 1 331 ? -12.946 9.263 19.408 1.00 97.00 331 PHE A N 1
ATOM 2680 C CA . PHE A 1 331 ? -12.868 7.944 20.062 1.00 97.00 331 PHE A CA 1
ATOM 2681 C C . PHE A 1 331 ? -12.917 6.775 19.070 1.00 97.00 331 PHE A C 1
ATOM 2683 O O . PHE A 1 331 ? -11.923 6.155 18.697 1.00 97.00 331 PHE A O 1
ATOM 2690 N N . CYS A 1 332 ? -14.143 6.512 18.635 1.00 96.75 332 CYS A N 1
ATOM 2691 C CA . CYS A 1 332 ? -14.493 5.392 17.774 1.00 96.75 332 CYS A CA 1
ATOM 2692 C C . CYS A 1 332 ? -14.530 5.800 16.299 1.00 96.75 332 CYS A C 1
ATOM 2694 O O . CYS A 1 332 ? -14.069 5.050 15.444 1.00 96.75 332 CYS A O 1
ATOM 2696 N N . ASP A 1 333 ? -15.054 6.993 16.008 1.00 97.31 333 ASP A N 1
ATOM 2697 C CA . ASP A 1 333 ? -15.186 7.503 14.646 1.00 97.31 333 ASP A CA 1
ATOM 2698 C C . ASP A 1 333 ? -13.899 8.202 14.186 1.00 97.31 333 ASP A C 1
ATOM 2700 O O . ASP A 1 333 ? -13.505 9.246 14.711 1.00 97.31 333 ASP A O 1
ATOM 2704 N N . HIS A 1 334 ? -13.243 7.608 13.191 1.00 97.44 334 HIS A N 1
ATOM 2705 C CA . HIS A 1 334 ? -11.999 8.119 12.627 1.00 97.44 334 HIS A CA 1
ATOM 2706 C C . HIS A 1 334 ? -12.188 9.319 11.693 1.00 97.44 334 HIS A C 1
ATOM 2708 O O . HIS A 1 334 ? -11.205 10.006 11.428 1.00 97.44 334 HIS A O 1
ATOM 2714 N N . ASP A 1 335 ? -13.405 9.622 11.231 1.00 97.56 335 ASP A N 1
ATOM 2715 C CA . ASP A 1 335 ? -13.647 10.869 10.496 1.00 97.56 335 ASP A CA 1
ATOM 2716 C C . ASP A 1 335 ? -13.521 12.090 11.416 1.00 97.56 335 ASP A C 1
ATOM 2718 O O . ASP A 1 335 ? -13.172 13.174 10.967 1.00 97.56 335 ASP A O 1
ATOM 2722 N N . LEU A 1 336 ? -13.699 11.922 12.727 1.00 97.88 336 LEU A N 1
ATOM 2723 C CA . LEU A 1 336 ? -13.525 12.991 13.718 1.00 97.88 336 LEU A CA 1
ATOM 2724 C C . LEU A 1 336 ? -12.133 12.973 14.379 1.00 97.88 336 LEU A C 1
ATOM 2726 O O . LEU A 1 336 ? -11.843 13.784 15.260 1.00 97.88 336 LEU A O 1
ATOM 2730 N N . ARG A 1 337 ? -11.262 12.036 13.983 1.00 98.06 337 ARG A N 1
ATOM 2731 C CA . ARG A 1 337 ? -9.918 11.841 14.541 1.00 98.06 337 ARG A CA 1
ATOM 2732 C C . ARG A 1 337 ? -8.901 12.715 13.813 1.00 98.06 337 ARG A C 1
ATOM 2734 O O . ARG A 1 337 ? -8.823 12.705 12.588 1.00 98.06 337 ARG A O 1
ATOM 2741 N N . LYS A 1 338 ? -8.057 13.403 14.583 1.00 98.38 338 LYS A N 1
ATOM 2742 C CA . LYS A 1 338 ? -6.915 14.151 14.046 1.00 98.38 338 LYS A CA 1
ATOM 2743 C C . LYS A 1 338 ? -5.873 13.220 13.426 1.00 98.38 338 LYS A C 1
ATOM 2745 O O . LYS A 1 338 ? -5.584 12.154 13.976 1.00 98.38 338 LYS A O 1
ATOM 2750 N N . CYS A 1 339 ? -5.274 13.646 12.323 1.00 98.50 339 CYS A N 1
ATOM 2751 C CA . CYS A 1 339 ? -4.253 12.891 11.601 1.00 98.50 339 CYS A CA 1
ATOM 2752 C C . CYS A 1 339 ? -2.863 13.533 11.725 1.00 98.50 339 CYS A C 1
ATOM 2754 O O . CYS A 1 339 ? -2.730 14.730 11.983 1.00 98.50 339 CYS A O 1
ATOM 2756 N N . TYR A 1 340 ? -1.823 12.721 11.566 1.00 98.50 340 TYR A N 1
ATOM 2757 C CA . TYR A 1 340 ? -0.475 13.191 11.258 1.00 98.50 340 TYR A CA 1
ATOM 2758 C C . TYR A 1 340 ? -0.399 13.596 9.789 1.00 98.50 340 TYR A C 1
ATOM 2760 O O . TYR A 1 340 ? -1.054 12.977 8.947 1.00 98.50 340 TYR A O 1
ATOM 2768 N N . GLN A 1 341 ? 0.464 14.560 9.482 1.00 98.25 341 GLN A N 1
ATOM 2769 C CA . GLN A 1 341 ? 0.746 14.950 8.113 1.00 98.25 341 GLN A CA 1
ATOM 2770 C C . GLN A 1 341 ? 1.231 13.743 7.297 1.00 98.25 341 GLN A C 1
ATOM 2772 O O . GLN A 1 341 ? 2.174 13.038 7.681 1.00 98.25 341 GLN A O 1
ATOM 2777 N N . THR A 1 342 ? 0.577 13.477 6.168 1.00 97.81 342 THR A N 1
ATOM 2778 C CA . THR A 1 342 ? 0.994 12.427 5.236 1.00 97.81 342 THR A CA 1
ATOM 2779 C C . THR A 1 342 ? 0.428 12.648 3.838 1.00 97.81 342 THR A C 1
ATOM 2781 O O . THR A 1 342 ? -0.493 13.431 3.633 1.00 97.81 342 THR A O 1
ATOM 2784 N N . THR A 1 343 ? 0.969 11.916 2.871 1.00 96.44 343 THR A N 1
ATOM 2785 C CA . THR A 1 343 ? 0.503 11.930 1.488 1.00 96.44 343 THR A CA 1
ATOM 2786 C C . THR A 1 343 ? -0.017 10.550 1.117 1.00 96.44 343 THR A C 1
ATOM 2788 O O . THR A 1 343 ? 0.647 9.538 1.370 1.00 96.44 343 THR A O 1
ATOM 2791 N N . VAL A 1 344 ? -1.189 10.517 0.490 1.00 96.75 344 VAL A N 1
ATOM 2792 C CA . VAL A 1 344 ? -1.789 9.322 -0.104 1.00 96.75 344 VAL A CA 1
ATOM 2793 C C . VAL A 1 344 ? -1.736 9.486 -1.619 1.00 96.75 344 VAL A C 1
ATOM 2795 O O . VAL A 1 344 ? -2.362 10.387 -2.171 1.00 96.75 344 VAL A O 1
ATOM 2798 N N . ASN A 1 345 ? -0.977 8.625 -2.287 1.00 93.81 345 ASN A N 1
ATOM 2799 C CA . ASN A 1 345 ? -0.854 8.604 -3.742 1.00 93.81 345 ASN A CA 1
ATOM 2800 C C . ASN A 1 345 ? -1.633 7.411 -4.285 1.00 93.81 345 ASN A C 1
ATOM 2802 O O . ASN A 1 345 ? -1.384 6.278 -3.873 1.00 93.81 345 ASN A O 1
ATOM 2806 N N . ILE A 1 346 ? -2.571 7.658 -5.190 1.00 93.69 346 ILE A N 1
ATOM 2807 C CA . ILE A 1 346 ? -3.462 6.642 -5.751 1.00 93.69 346 ILE A CA 1
ATOM 2808 C C . ILE A 1 346 ? -3.174 6.538 -7.242 1.00 93.69 346 ILE A C 1
ATOM 2810 O O . ILE A 1 346 ? -3.151 7.557 -7.925 1.00 93.69 346 ILE A O 1
ATOM 2814 N N . PHE A 1 347 ? -2.968 5.315 -7.723 1.00 89.62 347 PHE A N 1
ATOM 2815 C CA . PHE A 1 347 ? -2.589 4.966 -9.092 1.00 89.62 347 PHE A CA 1
ATOM 2816 C C . PHE A 1 347 ? -3.569 3.934 -9.665 1.00 89.62 347 PHE A C 1
ATOM 2818 O O . PHE A 1 347 ? -4.133 3.141 -8.908 1.00 89.62 347 PHE A O 1
ATOM 2825 N N . ASN A 1 348 ? -3.741 3.884 -10.991 1.00 86.38 348 ASN A N 1
ATOM 2826 C CA . ASN A 1 348 ? -4.584 2.884 -11.660 1.00 86.38 348 ASN A CA 1
ATOM 2827 C C . ASN A 1 348 ? -3.851 2.234 -12.840 1.00 86.38 348 ASN A C 1
ATOM 2829 O O . ASN A 1 348 ? -3.394 2.930 -13.741 1.00 86.38 348 ASN A O 1
ATOM 2833 N N . THR A 1 349 ? -3.790 0.902 -12.863 1.00 74.50 349 THR A N 1
ATOM 2834 C CA . THR A 1 349 ? -3.113 0.116 -13.909 1.00 74.50 349 THR A CA 1
ATOM 2835 C C . THR A 1 349 ? -4.001 -0.252 -15.108 1.00 74.50 349 THR A C 1
ATOM 2837 O O . THR A 1 349 ? -3.481 -0.622 -16.158 1.00 74.50 349 THR A O 1
ATOM 2840 N N . LYS A 1 350 ? -5.338 -0.162 -14.997 1.00 59.62 350 LYS A N 1
ATOM 2841 C CA . LYS A 1 350 ? -6.301 -0.633 -16.019 1.00 59.62 350 LYS A CA 1
ATOM 2842 C C . LYS A 1 350 ? -6.802 0.435 -16.992 1.00 59.62 350 LYS A C 1
ATOM 2844 O O . LYS A 1 350 ? -7.372 0.071 -18.021 1.00 59.62 350 LYS A O 1
ATOM 2849 N N . TYR A 1 351 ? -6.561 1.726 -16.750 1.00 48.56 351 TYR A N 1
ATOM 2850 C CA . TYR A 1 351 ? -6.913 2.778 -17.726 1.00 48.56 351 TYR A CA 1
ATOM 2851 C C . TYR A 1 351 ? -6.110 2.682 -19.043 1.00 48.56 351 TYR A C 1
ATOM 2853 O O . TYR A 1 351 ? -6.411 3.349 -20.031 1.00 48.56 351 TYR A O 1
ATOM 2861 N N . THR A 1 352 ? -5.129 1.785 -19.070 1.00 43.41 352 THR A N 1
ATOM 2862 C CA . THR A 1 352 ? -4.170 1.563 -20.145 1.00 43.41 352 THR A CA 1
ATOM 2863 C C . THR A 1 352 ? -4.628 0.557 -21.211 1.00 43.41 352 THR A C 1
ATOM 2865 O O . THR A 1 352 ? -4.221 0.645 -22.368 1.00 43.41 352 THR A O 1
ATOM 2868 N N . SER A 1 353 ? -5.498 -0.404 -20.878 1.00 38.66 353 SER A N 1
ATOM 2869 C CA . SER A 1 353 ? -5.820 -1.509 -21.804 1.00 38.66 353 SER A CA 1
ATOM 2870 C C . SER A 1 353 ? -6.968 -1.206 -22.773 1.00 38.66 353 SER A C 1
ATOM 2872 O O . SER A 1 353 ? -6.992 -1.752 -23.872 1.00 38.66 353 SER A O 1
ATOM 2874 N N . GLN A 1 354 ? -7.904 -0.317 -22.419 1.00 37.06 354 GLN A N 1
ATOM 2875 C CA . GLN A 1 354 ? -9.061 -0.013 -23.279 1.00 37.06 354 GLN A CA 1
ATOM 2876 C C . GLN A 1 354 ? -8.722 0.913 -24.459 1.00 37.06 354 GLN A C 1
ATOM 2878 O O . GLN A 1 354 ? -9.432 0.905 -25.461 1.00 37.06 354 GLN A O 1
ATOM 2883 N N . LYS A 1 355 ? -7.609 1.657 -24.403 1.00 38.78 355 LYS A N 1
ATOM 2884 C CA . LYS A 1 355 ? -7.179 2.527 -25.511 1.00 38.78 355 LYS A CA 1
ATOM 2885 C C . LYS A 1 355 ? -6.407 1.785 -26.611 1.00 38.78 355 LYS A C 1
ATOM 2887 O O . LYS A 1 355 ? -6.398 2.244 -27.742 1.00 38.78 355 LYS A O 1
ATOM 2892 N N . LYS A 1 356 ? -5.828 0.612 -26.314 1.00 37.94 356 LYS A N 1
ATOM 2893 C CA . LYS A 1 356 ? -5.111 -0.240 -27.288 1.00 37.94 356 LYS A CA 1
ATOM 2894 C C . LYS A 1 356 ? -6.022 -1.168 -28.112 1.00 37.94 356 LYS A C 1
ATOM 2896 O O . LYS A 1 356 ? -5.527 -1.827 -29.013 1.00 37.94 356 LYS A O 1
ATOM 2901 N N . MET A 1 357 ? -7.328 -1.218 -27.827 1.00 36.88 357 MET A N 1
ATOM 2902 C CA . MET A 1 357 ? -8.320 -1.959 -28.633 1.00 36.88 357 MET A CA 1
ATOM 2903 C C . MET A 1 357 ? -9.265 -1.057 -29.445 1.00 36.88 357 MET A C 1
ATOM 2905 O O . MET A 1 357 ? -10.100 -1.568 -30.185 1.00 36.88 357 MET A O 1
ATOM 2909 N N . ALA A 1 358 ? -9.149 0.268 -29.311 1.00 37.91 358 ALA A N 1
ATOM 2910 C CA . ALA A 1 358 ? -9.978 1.252 -30.018 1.00 37.91 358 ALA A CA 1
ATOM 2911 C C . ALA A 1 358 ? -9.208 2.053 -31.095 1.00 37.91 358 ALA A C 1
ATOM 2913 O O . ALA A 1 358 ? -9.739 3.021 -31.637 1.00 37.91 358 ALA A O 1
ATOM 2914 N N . THR A 1 359 ? -7.978 1.641 -31.406 1.00 35.03 359 THR A N 1
ATOM 2915 C CA . THR A 1 359 ? -7.136 2.104 -32.528 1.00 35.03 359 THR A CA 1
ATOM 2916 C C . THR A 1 359 ? -6.543 0.881 -33.184 1.00 35.03 359 THR A C 1
ATOM 2918 O O . THR A 1 359 ? -6.456 0.883 -34.429 1.00 35.03 359 THR A O 1
#

pLDDT: mean 71.47, std 30.05, range [21.52, 98.69]

InterPro domains:
  IPR007330 MIT domain [PF04212] (117-180)
  IPR007330 MIT domain [SM00745] (111-189)
  IPR032341 MITD1, C-terminal phospholipase D-like domain [PF16565] (206-348)
  IPR036181 MIT domain superfamily [SSF116846] (110-186)
  IPR038113 MITD1, C-terminal phospholipase D-like domain superfamily [G3DSA:3.30.870.30] (190-349)
  IPR052817 MIT domain-containing protein 1 [PTHR21222] (194-353)

Foldseek 3Di:
DDDDDDDDDPDDPDDPPPPPPPVVPDDDDDDDDDDDDDDDDDDDDDDDDDDDDDDDDDDDDDDDDDDDDDDDDDDDDDDDDDDDDDDDDDDDDDDDDDDDPPPVVVLVVVLVVLVVVLVVLQVVLVVCVVVVVLVSSLVSLVVSLVSLVVSLVSDPDPVVNVVSVVVSVVSVVVSVVSVVVVVVVVCLVVLQPPKDKDWQAFQDFQPQLCSVCQVVQAQVWAEKEWEDAPCFDPVSVVLVLVNVVSNLPHNYNHQEYEYEYAADPDPVSSVVSVVSVVVSQVVVVVSNHHYHYHHDPDPFGWMDTPQFKIKGKQNRSPFFDDDPDCPDPCNVPRNRTTGHTIMIIMTGSPSPPVVVVVD

Secondary structure (DSSP, 8-state):
-----------------GGGTTTTS-----------------------------------------------------------------------------HHHHHHHHHHHHHHHHHHHHHHHHHHHHTT-HHHHHHHHHHHHHHHHHHHHH---HHHHHHHHHHHHHHHHHHHHHHHHHHHHHHHHHHT---EEEEE-TT-----HHHHHGGG--TT--EEEEE-TT--SHHHHHHHHHHHHHHHTSSS---EEEEEEPPPSSHHHHHHHHHHHHHHHHHHHTTT-EEEEEE------EEEETTSEEEEETTTT--BPPPSSTTSTTSS-GGGS-B-SEEEEEEESSTTTSSSS--

Organism: Acanthosepion pharaonis (NCBI:txid158019)

Sequence (359 aa):
MGFNPFSVAPRILKHPFLHFVEDLSSVRSLSLSFFTDSLSLSLSLSLSLSLSLSLSTHSLTLRMHSLSLIAHSLSVLFLPTHIHISWDNEQCSNRRCTYRPHLNQTMAAMTDGIELSAINVLKRAISHEEAKQYNDALVCYQEGIDLLLQVLKATHSEVKKHHFRKKAEEYMKRAEELKKVIKTEKEINEEIKIHEVIQIEEDSTGNSYRHIFNRLLDPTLTEVEIDDPYIRSIHQIYNFLRFCELLCNSKAKVKTILLNTGQDDLESERTRQIQALTQIQSSLEQYNINLVVNFNKAHDREIRFNNGWIIKIGRGLDYFKATPSKYSVGFCDHDLRKCYQTTVNIFNTKYTSQKKMAT